Protein AF-A0A5B6VR31-F1 (afdb_monomer_lite)

InterPro domains:
  IPR016651 Leucine carboxyl methyltransferase 1 [PTHR13600] (30-139)
  IPR029063 S-adenosyl-L-methionine-dependent methyltransferase superfamily [G3DSA:3.40.50.150] (24-143)
  IPR029063 S-adenosyl-L-methionine-dependent methyltransferase superfamily [SSF53335] (29-138)

Secondary structure (DSSP, 8-state):
---TTSGGGSSHHHHHHHHHHHHHTHHHHTTTS-EEEEEES-GGGS-HHHHHHHHHHHHHH-SSEEEEEEEE--TTSHHHHHHHHHHHTTT---TTTTTS-SHHHHHHHHHHTT-S----EEHHHHHHHHS-HHHHHTTHHHHHHGGGTTTS---GGGGGSEEE----------TT--------TTS--

pLDDT: mean 73.44, std 20.5, range [31.52, 95.31]

Foldseek 3Di:
DDDPPPCLVPCQVVLVVVLVVCQVCCVVVVLADEEEAEDAAHLQQHAQVSSLCNLLSNLVRHQWYWYKYKHFAACPDPQNVLLQVLCVVVVRHRNCCVCQRDQVSVQVSNVVSPHPGWGKDFQVCVCVPPPDPVVVVVCVVCVVPCVCVVRHPPDPCVSRTMITDIDDIHHDDDPDDDDPDPPDVPPDD

Radius of gyration: 18.41 Å; chains: 1; bounding box: 45×41×46 Å

Organism: NCBI:txid47621

Structure (mmCIF, N/CA/C/O backbone):
data_AF-A0A5B6VR31-F1
#
_entry.id   AF-A0A5B6VR31-F1
#
loop_
_atom_site.group_PDB
_atom_site.id
_atom_site.type_symbol
_atom_site.label_atom_id
_atom_site.label_alt_id
_atom_site.label_comp_id
_atom_site.label_asym_id
_atom_site.label_entity_id
_atom_site.label_seq_id
_atom_site.pdbx_PDB_ins_code
_atom_site.Cartn_x
_atom_site.Cartn_y
_atom_site.Cartn_z
_atom_site.occupancy
_atom_site.B_iso_or_equiv
_atom_site.auth_seq_id
_atom_site.auth_comp_id
_atom_site.auth_asym_id
_atom_site.auth_atom_id
_atom_site.pdbx_PDB_model_num
ATOM 1 N N . MET A 1 1 ? -24.754 -9.931 18.148 1.00 38.38 1 MET A N 1
ATOM 2 C CA . MET A 1 1 ? -23.853 -10.909 17.506 1.00 38.38 1 MET A CA 1
ATOM 3 C C . MET A 1 1 ? -24.315 -11.128 16.076 1.00 38.38 1 MET A C 1
ATOM 5 O O . MET A 1 1 ? -25.517 -11.173 15.865 1.00 38.38 1 MET A O 1
ATOM 9 N N . ALA A 1 2 ? -23.343 -11.264 15.169 1.00 39.75 2 ALA A N 1
ATOM 10 C CA . ALA A 1 2 ? -23.442 -11.686 13.770 1.00 39.75 2 ALA A CA 1
ATOM 11 C C . ALA A 1 2 ? -24.184 -10.758 12.787 1.00 39.75 2 ALA A C 1
ATOM 13 O O . ALA A 1 2 ? -25.382 -10.886 12.575 1.00 39.75 2 ALA A O 1
ATOM 14 N N . ASN A 1 3 ? -23.412 -9.914 12.091 1.00 38.28 3 ASN A N 1
ATOM 15 C CA . ASN A 1 3 ? -23.571 -9.793 10.636 1.00 38.28 3 ASN A CA 1
ATOM 16 C C . ASN A 1 3 ? -22.266 -9.434 9.889 1.00 38.28 3 ASN A C 1
ATOM 18 O O . ASN A 1 3 ? -22.312 -8.858 8.812 1.00 38.28 3 ASN A O 1
ATOM 22 N N . SER A 1 4 ? -21.087 -9.799 10.415 1.00 44.94 4 SER A N 1
ATOM 23 C CA . SER A 1 4 ? -19.796 -9.474 9.770 1.00 44.94 4 SER A CA 1
ATOM 24 C C . SER A 1 4 ? -19.353 -10.469 8.686 1.00 44.94 4 SER A C 1
ATOM 26 O O . SER A 1 4 ? -18.272 -10.322 8.129 1.00 44.94 4 SER A O 1
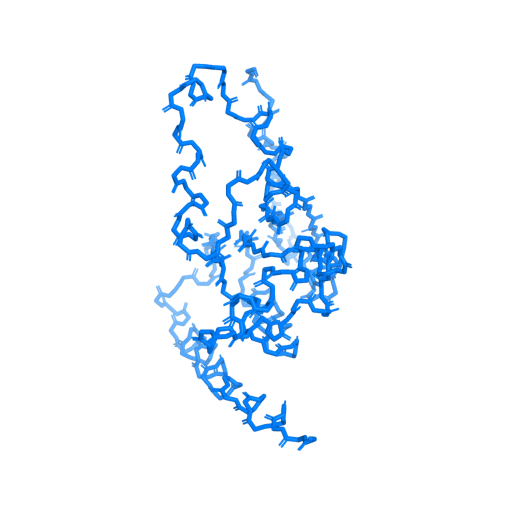ATOM 28 N N . VAL A 1 5 ? -20.155 -11.499 8.397 1.00 41.91 5 VAL A N 1
ATOM 29 C CA . VAL A 1 5 ? -19.805 -12.570 7.439 1.00 41.91 5 VAL A CA 1
ATOM 30 C C . VAL A 1 5 ? -20.542 -12.404 6.099 1.00 41.91 5 VAL A C 1
ATOM 32 O O . VAL A 1 5 ? -20.166 -13.018 5.104 1.00 41.91 5 VAL A O 1
ATOM 35 N N . ALA A 1 6 ? -21.582 -11.561 6.043 1.00 39.03 6 ALA A N 1
ATOM 36 C CA . ALA A 1 6 ? -22.397 -11.376 4.840 1.00 39.03 6 ALA A CA 1
ATOM 37 C C . ALA A 1 6 ? -21.753 -10.436 3.797 1.00 39.03 6 ALA A C 1
ATOM 39 O O . ALA A 1 6 ? -21.915 -10.681 2.604 1.00 39.03 6 ALA A O 1
ATOM 40 N N . ASP A 1 7 ? -20.953 -9.447 4.214 1.00 50.97 7 ASP A N 1
ATOM 41 C CA . ASP A 1 7 ? -20.299 -8.492 3.294 1.00 50.97 7 ASP A CA 1
ATOM 42 C C . ASP A 1 7 ? -18.980 -9.003 2.694 1.00 50.97 7 ASP A C 1
ATOM 44 O O . ASP A 1 7 ? -18.543 -8.549 1.638 1.00 50.97 7 ASP A O 1
ATOM 48 N N . SER A 1 8 ? -18.349 -10.011 3.298 1.00 46.84 8 SER A N 1
ATOM 49 C CA . SER A 1 8 ? -17.053 -10.542 2.840 1.00 46.84 8 SER A CA 1
ATOM 50 C C . SER A 1 8 ? -17.152 -11.344 1.533 1.00 46.84 8 SER A C 1
ATOM 52 O O . SER A 1 8 ? -16.139 -11.643 0.906 1.00 46.84 8 SER A O 1
ATOM 54 N N . ARG A 1 9 ? -18.370 -11.698 1.090 1.00 53.09 9 ARG A N 1
ATOM 55 C CA . ARG A 1 9 ? -18.619 -12.280 -0.243 1.00 53.09 9 ARG A CA 1
ATOM 56 C C . ARG A 1 9 ? -18.628 -11.228 -1.360 1.00 53.09 9 ARG A C 1
ATOM 58 O O . ARG A 1 9 ? -18.663 -11.603 -2.529 1.00 53.09 9 ARG A O 1
ATOM 65 N N . SER A 1 10 ? -18.622 -9.935 -1.034 1.00 60.75 10 SER A N 1
ATOM 66 C CA . SER A 1 10 ? -19.223 -8.931 -1.914 1.00 60.75 10 SER A CA 1
ATOM 67 C C . SER A 1 10 ? -18.353 -8.428 -3.073 1.00 60.75 10 SER A C 1
ATOM 69 O O . SER A 1 10 ? -18.904 -7.802 -3.975 1.00 60.75 10 SER A O 1
ATOM 71 N N . ASN A 1 11 ? -17.038 -8.682 -3.119 1.00 72.19 11 ASN A N 1
ATOM 72 C CA . ASN A 1 11 ? -16.198 -8.154 -4.211 1.00 72.19 11 ASN A CA 1
ATOM 73 C C . ASN A 1 11 ? -15.238 -9.150 -4.878 1.00 72.19 11 ASN A C 1
ATOM 75 O O . ASN A 1 11 ? -14.722 -8.817 -5.940 1.00 72.19 11 ASN A O 1
ATOM 79 N N . ARG A 1 12 ? -15.065 -10.387 -4.385 1.00 81.19 12 ARG A N 1
ATOM 80 C CA . ARG A 1 12 ? -14.187 -11.385 -5.043 1.00 81.19 12 ARG A CA 1
ATOM 81 C C . ARG A 1 12 ? -14.530 -11.639 -6.505 1.00 81.19 12 ARG A C 1
ATOM 83 O O . ARG A 1 12 ? -13.642 -11.641 -7.347 1.00 81.19 12 ARG A O 1
ATOM 90 N N . ALA A 1 13 ? -15.812 -11.835 -6.807 1.00 82.62 13 ALA A N 1
ATOM 91 C CA . ALA A 1 13 ? -16.259 -12.074 -8.177 1.00 82.62 13 ALA A CA 1
ATOM 92 C C . ALA A 1 13 ? -15.990 -10.860 -9.083 1.00 82.62 13 ALA A C 1
ATOM 94 O O . ALA A 1 13 ? -15.546 -11.026 -10.214 1.00 82.62 13 ALA A O 1
ATOM 95 N N . ALA A 1 14 ? -16.192 -9.644 -8.566 1.00 81.62 14 ALA A N 1
ATOM 96 C CA . ALA A 1 14 ? -15.914 -8.408 -9.294 1.00 81.62 14 ALA A CA 1
ATOM 97 C C . ALA A 1 14 ? -14.407 -8.193 -9.521 1.00 81.62 14 ALA A C 1
ATOM 99 O O . ALA A 1 14 ? -13.992 -7.781 -10.602 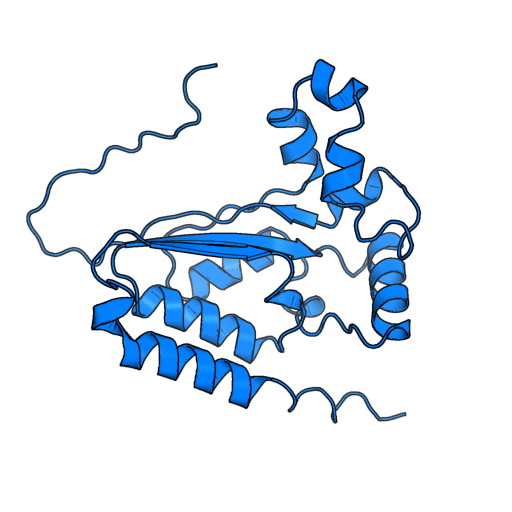1.00 81.62 14 ALA A O 1
ATOM 100 N N . VAL A 1 15 ? -13.580 -8.520 -8.524 1.00 84.94 15 VAL A N 1
ATOM 101 C CA . VAL A 1 15 ? -12.115 -8.479 -8.625 1.00 84.94 15 VAL A CA 1
ATOM 102 C C . VAL A 1 15 ? -11.620 -9.480 -9.663 1.00 84.94 15 VAL A C 1
ATOM 104 O O . VAL A 1 15 ? -10.811 -9.121 -10.516 1.00 84.94 15 VAL A O 1
ATOM 107 N N . GLN A 1 16 ? -12.133 -10.711 -9.628 1.00 83.50 16 GLN A N 1
ATOM 108 C CA . GLN A 1 16 ? -11.783 -11.731 -10.609 1.00 83.50 16 GLN A CA 1
ATOM 109 C C . GLN A 1 16 ? -12.161 -11.283 -12.026 1.00 83.50 16 GLN A C 1
ATOM 111 O O . GLN A 1 16 ? -11.297 -11.276 -12.896 1.00 83.50 16 GLN A O 1
ATOM 116 N N . ALA A 1 17 ? -13.390 -10.797 -12.226 1.00 82.19 17 ALA A N 1
ATOM 117 C CA 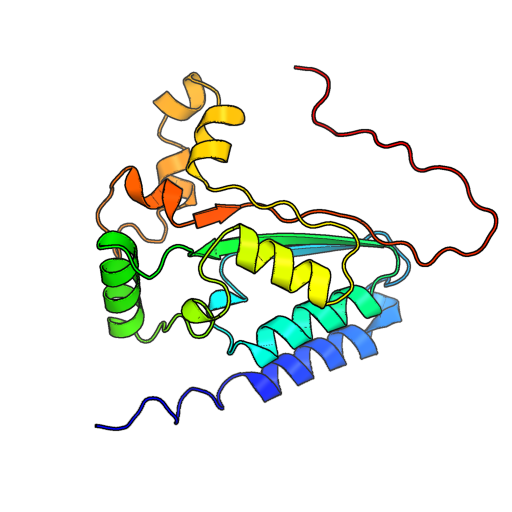. ALA A 1 17 ? -13.838 -10.279 -13.518 1.00 82.19 17 ALA A CA 1
ATOM 118 C C . ALA A 1 17 ? -12.959 -9.122 -14.025 1.00 82.19 17 ALA A C 1
ATOM 120 O O . ALA A 1 17 ? -12.595 -9.094 -15.193 1.00 82.19 17 ALA A O 1
ATOM 121 N N . THR A 1 18 ? -12.548 -8.206 -13.141 1.00 81.88 18 THR A N 1
ATOM 122 C CA . THR A 1 18 ? -11.667 -7.081 -13.512 1.00 81.88 18 THR A CA 1
ATOM 123 C C . THR A 1 18 ? -10.292 -7.566 -13.985 1.00 81.88 18 THR A C 1
ATOM 125 O O . THR A 1 18 ? -9.771 -7.075 -14.987 1.00 81.88 18 THR A O 1
ATOM 128 N N . ASN A 1 19 ? -9.701 -8.540 -13.286 1.00 81.00 19 ASN A N 1
ATOM 129 C CA . ASN A 1 19 ? -8.407 -9.116 -13.663 1.00 81.00 19 ASN A CA 1
ATOM 130 C C . ASN A 1 19 ? -8.504 -9.915 -14.972 1.00 81.00 19 ASN A C 1
ATOM 132 O O . ASN A 1 19 ? -7.594 -9.853 -15.804 1.00 81.00 19 ASN A O 1
ATOM 136 N N . ASP A 1 20 ? -9.603 -10.647 -15.164 1.00 82.62 20 ASP A N 1
ATOM 137 C CA . ASP A 1 20 ? -9.865 -11.423 -16.375 1.00 82.62 20 ASP A CA 1
ATOM 138 C C . ASP A 1 20 ? -10.050 -10.499 -17.584 1.00 82.62 20 ASP A C 1
ATOM 140 O O . ASP A 1 20 ? -9.400 -10.709 -18.607 1.00 82.62 20 ASP A O 1
ATOM 144 N N . ASP A 1 21 ? -10.831 -9.424 -17.450 1.00 79.81 21 ASP A N 1
ATOM 145 C CA . ASP A 1 21 ? -11.024 -8.413 -18.496 1.00 79.81 21 ASP A CA 1
ATOM 146 C C . ASP A 1 21 ? -9.707 -7.722 -18.870 1.00 79.81 21 ASP A C 1
ATOM 148 O O . ASP A 1 21 ? -9.386 -7.570 -20.053 1.00 79.81 21 ASP A O 1
ATOM 152 N N . ALA A 1 22 ? -8.901 -7.337 -17.876 1.00 74.44 22 ALA A N 1
ATOM 153 C CA . ALA A 1 22 ? -7.592 -6.733 -18.112 1.00 74.44 22 ALA A CA 1
ATOM 154 C C . ALA A 1 22 ? -6.624 -7.701 -18.819 1.00 74.44 22 ALA A C 1
ATOM 156 O O . ALA A 1 22 ? -5.838 -7.281 -19.671 1.00 74.44 22 ALA A O 1
ATOM 157 N N . SER A 1 23 ? -6.712 -9.000 -18.516 1.00 77.00 23 SER A N 1
ATOM 158 C CA . SER A 1 23 ? -5.911 -10.048 -19.165 1.00 77.00 23 SER A CA 1
ATOM 159 C C . SER A 1 23 ? -6.395 -10.343 -20.592 1.00 77.00 23 SER A C 1
ATOM 161 O O . SER A 1 23 ? -5.587 -10.480 -21.514 1.00 77.00 23 SER A O 1
ATOM 163 N N . ALA A 1 24 ? -7.713 -10.392 -20.804 1.00 72.12 24 ALA A N 1
ATOM 164 C CA . ALA A 1 24 ? -8.335 -10.596 -22.111 1.00 72.12 24 ALA A CA 1
ATOM 165 C C . ALA A 1 24 ? -8.019 -9.445 -23.077 1.00 72.12 24 ALA A C 1
ATOM 167 O O . ALA A 1 24 ? -7.833 -9.663 -24.272 1.00 72.12 24 ALA A O 1
ATOM 168 N N . ARG A 1 25 ? -7.873 -8.227 -22.548 1.00 72.00 25 ARG A N 1
ATOM 169 C CA . ARG A 1 25 ? -7.487 -7.025 -23.298 1.00 72.00 25 ARG A CA 1
ATOM 170 C C . ARG A 1 25 ? -5.979 -6.774 -23.293 1.00 72.00 25 ARG A C 1
ATOM 172 O O . ARG A 1 25 ? -5.537 -5.641 -23.463 1.00 72.00 25 ARG A O 1
ATOM 179 N N . SER A 1 26 ? -5.176 -7.825 -23.133 1.00 63.22 26 SER A N 1
ATOM 180 C CA . SER A 1 26 ? -3.710 -7.743 -23.070 1.00 63.22 26 SER A CA 1
ATOM 181 C C . SER A 1 26 ? -3.055 -7.017 -24.248 1.00 63.22 26 SER A C 1
ATOM 183 O O . SER A 1 26 ? -2.045 -6.333 -24.058 1.00 63.22 26 SER A O 1
ATOM 185 N N . SER A 1 27 ? -3.645 -7.115 -25.443 1.00 59.88 27 SER A N 1
ATOM 186 C CA . SER A 1 27 ? -3.228 -6.382 -26.642 1.00 59.88 27 SER A CA 1
ATOM 187 C C . SER A 1 27 ? -3.565 -4.888 -26.599 1.00 59.88 27 SER A C 1
ATOM 189 O O . SER A 1 27 ? -2.800 -4.090 -27.132 1.00 59.88 27 SER A O 1
ATOM 191 N N . ASP A 1 28 ? -4.665 -4.502 -25.943 1.00 64.12 28 ASP A N 1
ATOM 192 C CA . ASP A 1 28 ? -5.096 -3.102 -25.798 1.00 64.12 28 ASP A CA 1
ATOM 193 C C . ASP A 1 28 ? -4.359 -2.399 -24.651 1.00 64.12 28 ASP A C 1
ATOM 195 O O . ASP A 1 28 ? -4.052 -1.212 -24.730 1.00 64.12 28 ASP A O 1
ATOM 199 N N . VAL A 1 29 ? -4.085 -3.134 -23.569 1.00 63.91 29 VAL A N 1
ATOM 200 C CA . VAL A 1 29 ? -3.432 -2.625 -22.352 1.00 63.91 29 VAL A CA 1
ATOM 201 C C . VAL A 1 29 ? -1.907 -2.555 -22.518 1.00 63.91 29 VAL A C 1
ATOM 203 O O . VAL A 1 29 ? -1.224 -1.938 -21.707 1.00 63.91 29 VAL A O 1
ATOM 206 N N . GLY A 1 30 ? -1.355 -3.131 -23.594 1.00 69.19 30 GLY A N 1
ATOM 207 C CA . GLY A 1 30 ? 0.069 -3.037 -23.907 1.00 69.19 30 GLY A CA 1
ATOM 208 C C . GLY A 1 30 ? 0.938 -3.600 -22.786 1.00 69.19 30 GLY A C 1
ATOM 209 O O . GLY A 1 30 ? 1.877 -2.946 -22.353 1.00 69.19 30 GLY A O 1
ATOM 210 N N . ILE A 1 31 ? 0.629 -4.811 -22.312 1.00 75.75 31 ILE A N 1
ATOM 211 C CA . ILE A 1 31 ? 1.234 -5.434 -21.116 1.00 75.75 31 ILE A CA 1
ATOM 212 C C . ILE A 1 31 ? 2.777 -5.534 -21.175 1.00 75.75 31 ILE A C 1
ATOM 214 O O . ILE A 1 31 ? 3.450 -5.607 -20.144 1.00 75.75 31 ILE A O 1
ATOM 218 N N . SER A 1 32 ? 3.357 -5.504 -22.378 1.00 77.94 32 SER A N 1
ATOM 219 C CA . SER A 1 32 ? 4.806 -5.465 -22.607 1.00 77.94 32 SER A CA 1
ATOM 220 C C . SER A 1 32 ? 5.452 -4.088 -22.388 1.00 77.94 32 SER A C 1
ATOM 222 O O . SER A 1 32 ? 6.678 -3.983 -22.407 1.00 77.94 32 SER A O 1
ATOM 224 N N . LEU A 1 33 ? 4.662 -3.024 -22.236 1.00 83.75 33 LEU A N 1
ATOM 225 C CA . LEU A 1 33 ? 5.137 -1.662 -22.013 1.00 83.75 33 LEU A CA 1
ATOM 226 C C . LEU A 1 33 ? 5.283 -1.369 -20.511 1.00 83.75 33 LEU A C 1
ATOM 228 O O . LEU A 1 33 ? 4.532 -1.907 -19.692 1.00 83.75 33 LEU A O 1
ATOM 232 N N . PRO A 1 34 ? 6.216 -0.476 -20.128 1.00 87.38 34 PRO A N 1
ATOM 233 C CA . PRO A 1 34 ? 6.282 0.040 -18.768 1.00 87.38 34 PRO A CA 1
ATOM 234 C C . PRO A 1 34 ? 4.930 0.609 -18.321 1.00 87.38 34 PRO A C 1
ATOM 236 O O . PRO A 1 34 ? 4.425 1.555 -18.920 1.00 87.38 34 PRO A O 1
ATOM 239 N N . THR A 1 35 ? 4.356 0.035 -17.264 1.00 86.62 35 THR A N 1
ATOM 240 C CA . THR A 1 35 ? 3.001 0.364 -16.798 1.00 86.62 35 THR A CA 1
ATOM 241 C C . THR A 1 35 ? 3.029 1.026 -15.419 1.00 86.62 35 THR A C 1
ATOM 243 O O . THR A 1 35 ? 3.712 0.563 -14.506 1.00 86.62 35 THR A O 1
ATOM 246 N N . PHE A 1 36 ? 2.272 2.110 -15.246 1.00 88.06 36 PHE A N 1
ATOM 247 C CA . PHE A 1 36 ? 2.083 2.781 -13.958 1.00 88.06 36 PHE A CA 1
ATOM 248 C C . PHE A 1 36 ? 0.664 2.511 -13.447 1.00 88.06 36 PHE A C 1
ATOM 250 O O . PHE A 1 36 ? -0.309 2.983 -14.028 1.00 88.06 36 PHE A O 1
ATOM 257 N N . ILE A 1 37 ? 0.554 1.719 -12.383 1.00 89.44 37 ILE A N 1
ATOM 258 C CA . ILE A 1 37 ? -0.708 1.323 -11.751 1.00 89.44 37 ILE A CA 1
ATOM 259 C C . ILE A 1 37 ? -0.928 2.223 -10.539 1.00 89.44 37 ILE A C 1
ATOM 261 O O . ILE A 1 37 ? -0.012 2.398 -9.742 1.00 89.44 37 ILE A O 1
ATOM 265 N N . ILE A 1 38 ? -2.132 2.770 -10.383 1.00 88.75 38 ILE A N 1
ATOM 266 C CA . ILE A 1 38 ? -2.500 3.626 -9.250 1.00 88.75 38 ILE A CA 1
ATOM 267 C C . ILE A 1 38 ? -3.701 3.006 -8.542 1.00 88.75 38 ILE A C 1
ATOM 269 O O . ILE A 1 38 ? -4.718 2.731 -9.176 1.00 88.75 38 ILE A O 1
ATOM 273 N N . ALA A 1 39 ? -3.600 2.834 -7.228 1.00 89.00 39 ALA A N 1
ATOM 274 C CA . ALA A 1 39 ? -4.725 2.517 -6.361 1.00 89.00 39 ALA A CA 1
ATOM 275 C C . ALA A 1 39 ? -4.808 3.564 -5.243 1.00 89.00 39 ALA A C 1
ATOM 277 O O . ALA A 1 39 ? -4.054 3.527 -4.272 1.00 89.00 39 ALA A O 1
ATOM 278 N N . GLU A 1 40 ? -5.731 4.510 -5.393 1.00 88.19 40 GLU A N 1
ATOM 279 C CA . GLU A 1 40 ? -5.984 5.573 -4.420 1.00 88.19 40 GLU A CA 1
ATOM 280 C C . GLU A 1 40 ? -7.227 5.229 -3.596 1.00 88.19 40 GLU A C 1
ATOM 282 O O . GLU A 1 40 ? -8.345 5.266 -4.105 1.00 88.19 40 GLU A O 1
ATOM 287 N N . CYS A 1 41 ? -7.031 4.861 -2.329 1.00 87.00 41 CYS A N 1
ATOM 288 C CA . CYS A 1 41 ? -8.075 4.408 -1.412 1.00 87.00 41 CYS A CA 1
ATOM 289 C C . CYS A 1 41 ? -8.949 3.302 -2.028 1.00 87.00 41 CYS A C 1
ATOM 291 O O . CYS A 1 41 ? -10.169 3.373 -1.972 1.00 87.00 41 CYS A O 1
ATOM 293 N N . VAL A 1 42 ? -8.339 2.285 -2.650 1.00 89.25 42 VAL A N 1
ATOM 294 C CA . VAL A 1 42 ? -9.086 1.186 -3.296 1.00 89.25 42 VAL A CA 1
ATOM 295 C C . VAL A 1 42 ? -8.911 -0.134 -2.554 1.00 89.25 42 VAL A C 1
ATOM 297 O O . VAL A 1 42 ? -9.892 -0.726 -2.111 1.00 89.25 42 VAL A O 1
ATOM 300 N N . LEU A 1 43 ? -7.668 -0.607 -2.401 1.00 91.00 43 LEU A N 1
ATOM 301 C CA . LEU A 1 43 ? -7.403 -1.967 -1.911 1.00 91.00 43 LEU A CA 1
ATOM 302 C C . LEU A 1 43 ? -7.883 -2.198 -0.474 1.00 91.00 43 LEU A C 1
ATOM 304 O O . LEU A 1 43 ? -8.273 -3.312 -0.137 1.00 91.00 43 LEU A O 1
ATOM 308 N N . ILE A 1 44 ? -7.912 -1.146 0.343 1.00 91.44 44 ILE A N 1
ATOM 309 C CA . ILE A 1 44 ? -8.353 -1.183 1.739 1.00 91.44 44 ILE A CA 1
ATOM 310 C C . ILE A 1 44 ? -9.817 -1.611 1.929 1.00 91.44 44 ILE A C 1
ATOM 312 O O . ILE A 1 44 ? -10.178 -2.104 2.995 1.00 91.44 44 ILE A O 1
ATOM 316 N N . TYR A 1 45 ? -10.657 -1.444 0.903 1.00 91.75 45 TYR A N 1
ATOM 317 C CA . TYR A 1 45 ? -12.067 -1.848 0.914 1.00 91.75 45 TYR A CA 1
ATOM 318 C C . TYR A 1 45 ? -12.272 -3.310 0.501 1.00 91.75 45 TYR A C 1
ATOM 320 O O . TYR A 1 45 ? -13.395 -3.812 0.523 1.00 91.75 45 TYR A O 1
ATOM 328 N N . LEU A 1 46 ? -11.208 -3.996 0.085 1.00 92.56 46 LEU A N 1
ATOM 329 C CA . LEU A 1 46 ? -11.257 -5.390 -0.330 1.00 92.56 46 LEU A CA 1
ATOM 330 C C . LEU A 1 46 ? -10.912 -6.307 0.837 1.00 92.56 46 LEU A C 1
ATOM 332 O O . LEU A 1 46 ? -10.134 -5.942 1.719 1.00 92.56 46 LEU A O 1
ATOM 336 N N . ASP A 1 47 ? -11.443 -7.530 0.815 1.00 92.19 47 ASP A N 1
ATOM 337 C CA . ASP A 1 47 ? -10.942 -8.546 1.730 1.00 92.19 47 ASP A CA 1
ATOM 338 C C . ASP A 1 47 ? -9.444 -8.825 1.454 1.00 92.19 47 ASP A C 1
ATOM 340 O O . ASP A 1 47 ? -8.958 -8.630 0.328 1.00 92.19 47 ASP A O 1
ATOM 344 N N . PRO A 1 48 ? -8.680 -9.290 2.457 1.00 92.75 48 PRO A N 1
ATOM 345 C CA . PRO A 1 48 ? -7.238 -9.474 2.312 1.00 92.75 48 PRO A CA 1
ATOM 346 C C . PRO A 1 48 ? -6.815 -10.430 1.186 1.00 92.75 48 PRO A C 1
ATOM 348 O O . PRO A 1 48 ? -5.732 -10.260 0.629 1.00 92.75 48 PRO A O 1
ATOM 351 N N . ASP A 1 49 ? -7.630 -11.431 0.830 1.00 93.31 49 ASP A N 1
ATOM 352 C CA . ASP A 1 49 ? -7.296 -12.329 -0.285 1.00 93.31 49 ASP A CA 1
ATOM 353 C C . ASP A 1 49 ? -7.478 -11.630 -1.632 1.00 93.31 49 ASP A C 1
ATOM 355 O O . ASP A 1 49 ? -6.632 -11.769 -2.513 1.00 93.31 49 ASP A O 1
ATOM 359 N N . SER A 1 50 ? -8.545 -10.842 -1.784 1.00 93.31 50 SER A N 1
ATOM 360 C CA . SER A 1 50 ? -8.806 -10.074 -3.006 1.00 93.31 50 SER A CA 1
ATOM 361 C C . SER A 1 50 ? -7.707 -9.048 -3.285 1.00 93.31 50 SER A C 1
ATOM 363 O O . SER A 1 50 ? -7.195 -8.978 -4.402 1.00 93.31 50 SER A O 1
ATOM 365 N N . SER A 1 51 ? -7.286 -8.289 -2.268 1.00 92.88 51 SER A N 1
ATOM 366 C CA . SER A 1 51 ? -6.178 -7.330 -2.408 1.00 92.88 51 SER A CA 1
ATOM 367 C C . SER A 1 51 ? -4.855 -8.025 -2.751 1.00 92.88 51 SER A C 1
ATOM 369 O O . SER A 1 51 ? -4.178 -7.606 -3.692 1.00 92.88 51 SER A O 1
ATOM 371 N N . ARG A 1 52 ? -4.518 -9.139 -2.079 1.00 94.25 52 ARG A N 1
ATOM 372 C CA . ARG A 1 52 ? -3.370 -9.991 -2.451 1.00 94.25 52 ARG A CA 1
ATOM 373 C C . ARG A 1 52 ? -3.454 -10.458 -3.899 1.00 94.25 52 ARG A C 1
ATOM 375 O O . ARG A 1 52 ? -2.464 -10.367 -4.619 1.00 94.25 52 ARG A O 1
ATOM 382 N N . SER A 1 53 ? -4.628 -10.915 -4.331 1.00 93.50 53 SER A N 1
ATOM 383 C CA . SER A 1 53 ? -4.846 -11.404 -5.690 1.00 93.50 53 SER A CA 1
ATOM 384 C C . SER A 1 53 ? -4.587 -10.323 -6.736 1.00 93.50 53 SER A C 1
ATOM 386 O O . SER A 1 53 ? -3.930 -10.612 -7.728 1.00 93.50 53 SER A O 1
ATOM 388 N N . ILE A 1 54 ? -5.043 -9.084 -6.521 1.00 93.19 54 ILE A N 1
ATOM 389 C CA . ILE A 1 54 ? -4.781 -7.964 -7.445 1.00 93.19 54 ILE A CA 1
ATOM 390 C C . ILE A 1 54 ? -3.285 -7.655 -7.511 1.00 93.19 54 ILE A C 1
ATOM 392 O O . ILE A 1 54 ? -2.718 -7.550 -8.598 1.00 93.19 54 ILE A O 1
ATOM 396 N N . VAL A 1 55 ? -2.628 -7.538 -6.354 1.00 93.00 55 VAL A N 1
ATOM 397 C CA . VAL A 1 55 ? -1.196 -7.208 -6.284 1.00 93.00 55 VAL A CA 1
ATOM 398 C C . VAL A 1 55 ? -0.344 -8.307 -6.933 1.00 93.00 55 VAL A C 1
ATOM 400 O O . VAL A 1 55 ? 0.603 -7.999 -7.661 1.00 93.00 55 VAL A O 1
ATOM 403 N N . GLY A 1 56 ? -0.693 -9.577 -6.711 1.00 92.88 56 GLY A N 1
ATOM 404 C CA . GLY A 1 56 ? -0.018 -10.732 -7.307 1.00 92.88 56 GLY A CA 1
ATOM 405 C C . GLY A 1 56 ? -0.365 -10.968 -8.778 1.00 92.88 56 GLY A C 1
ATOM 406 O O . GLY A 1 56 ? 0.462 -11.478 -9.529 1.00 92.88 56 GLY A O 1
ATOM 407 N N . TRP A 1 57 ? -1.563 -10.595 -9.224 1.00 92.25 57 TRP A N 1
ATOM 408 C CA . TRP A 1 57 ? -1.911 -10.581 -10.644 1.00 92.25 57 TRP A CA 1
ATOM 409 C C . TRP A 1 57 ? -1.090 -9.521 -11.379 1.00 92.25 57 TRP A C 1
ATOM 411 O O . TRP A 1 57 ? -0.460 -9.835 -12.387 1.00 92.25 57 TRP A O 1
ATOM 421 N N . ALA A 1 58 ? -1.016 -8.300 -10.847 1.00 90.75 58 ALA A N 1
ATOM 422 C CA . ALA A 1 58 ? -0.277 -7.205 -11.466 1.00 90.75 58 ALA A CA 1
ATOM 423 C C . ALA A 1 58 ? 1.220 -7.532 -11.623 1.00 90.75 58 ALA A C 1
ATOM 425 O O . ALA A 1 58 ? 1.787 -7.275 -12.685 1.00 90.75 58 ALA A O 1
ATOM 426 N N . SER A 1 59 ? 1.846 -8.157 -10.617 1.00 89.94 59 SER A N 1
ATOM 427 C CA . SER A 1 59 ? 3.264 -8.550 -10.686 1.00 89.94 59 SER A CA 1
ATOM 428 C C . SER A 1 59 ? 3.553 -9.607 -11.757 1.00 89.94 59 SER A C 1
ATOM 430 O O . SER A 1 59 ? 4.621 -9.592 -12.364 1.00 89.94 59 SER A O 1
ATOM 432 N N . LYS A 1 60 ? 2.609 -10.524 -11.997 1.00 89.31 60 LYS A N 1
ATOM 433 C CA . LYS A 1 60 ? 2.726 -11.583 -13.013 1.00 89.31 60 LYS A CA 1
ATOM 434 C C . LYS A 1 60 ? 2.386 -11.092 -14.413 1.00 89.31 60 LYS A C 1
ATOM 436 O O . LYS A 1 60 ? 2.909 -11.624 -15.387 1.00 89.31 60 LYS A O 1
ATOM 441 N N . THR A 1 61 ? 1.482 -10.124 -14.495 1.00 87.50 61 THR A N 1
ATOM 442 C CA . THR A 1 61 ? 0.935 -9.623 -15.752 1.00 87.50 61 THR A CA 1
ATOM 443 C C . THR A 1 61 ? 1.944 -8.717 -16.436 1.00 87.50 61 THR A C 1
ATOM 445 O O . THR A 1 61 ? 2.353 -8.994 -17.559 1.00 87.50 61 THR A O 1
ATOM 448 N N . PHE A 1 62 ? 2.403 -7.670 -15.753 1.00 85.88 62 PHE A N 1
ATOM 449 C CA . PHE A 1 62 ? 3.256 -6.656 -16.364 1.00 85.88 62 PHE A CA 1
ATOM 450 C C . PHE A 1 62 ? 4.734 -6.995 -16.208 1.00 85.88 62 PHE A C 1
ATOM 452 O O . PHE A 1 62 ? 5.244 -7.120 -15.095 1.00 85.88 62 PHE A O 1
ATOM 459 N N . SER A 1 63 ? 5.460 -7.061 -17.327 1.00 83.44 63 SER A N 1
ATOM 460 C CA . SER A 1 63 ? 6.904 -7.321 -17.295 1.00 83.44 63 SER A CA 1
ATOM 461 C C . SER A 1 63 ? 7.683 -6.196 -16.617 1.00 83.44 63 SER A C 1
ATOM 463 O O . SER A 1 63 ? 8.688 -6.467 -15.966 1.00 83.44 63 SER A O 1
ATOM 465 N N . THR A 1 64 ? 7.209 -4.955 -16.757 1.00 85.56 64 THR A N 1
ATOM 466 C CA . THR A 1 64 ? 7.783 -3.754 -16.146 1.00 85.56 64 THR A CA 1
ATOM 467 C C . THR A 1 64 ? 6.645 -2.888 -15.623 1.00 85.56 64 THR A C 1
ATOM 469 O O . THR A 1 64 ? 5.925 -2.278 -16.410 1.00 85.56 64 THR A O 1
ATOM 472 N N . ALA A 1 65 ? 6.474 -2.804 -14.304 1.00 88.44 65 ALA A N 1
ATOM 473 C CA . ALA A 1 65 ? 5.432 -1.968 -13.716 1.00 88.44 65 ALA A CA 1
ATOM 474 C C . ALA A 1 65 ? 5.845 -1.286 -12.415 1.00 88.44 65 ALA A C 1
ATOM 476 O O . ALA A 1 65 ? 6.700 -1.768 -11.677 1.00 88.44 65 ALA A O 1
ATOM 477 N N . ILE A 1 66 ? 5.188 -0.170 -12.127 1.00 88.88 66 ILE A N 1
ATOM 478 C CA . ILE A 1 66 ? 5.207 0.514 -10.836 1.00 88.88 66 ILE A CA 1
ATOM 479 C C . ILE A 1 66 ? 3.781 0.498 -10.305 1.00 88.88 66 ILE A C 1
ATOM 481 O O . ILE A 1 66 ? 2.850 0.784 -11.053 1.00 88.88 66 ILE A O 1
ATOM 485 N N . PHE A 1 67 ? 3.621 0.196 -9.020 1.00 91.38 67 PHE A N 1
ATOM 486 C CA . PHE A 1 67 ? 2.325 0.206 -8.359 1.00 91.38 67 PHE A CA 1
ATOM 487 C C . PHE A 1 67 ? 2.316 1.255 -7.259 1.00 91.38 67 PHE A C 1
ATOM 489 O O . PHE A 1 67 ? 2.901 1.071 -6.197 1.00 91.38 67 PHE A O 1
ATOM 496 N N . PHE A 1 68 ? 1.623 2.346 -7.531 1.00 89.06 68 PHE A N 1
ATOM 497 C CA . PHE A 1 68 ? 1.426 3.450 -6.625 1.00 89.06 68 PHE A CA 1
ATOM 498 C C . PHE A 1 68 ? 0.184 3.213 -5.754 1.00 89.06 68 PHE A C 1
ATOM 500 O O . PHE A 1 68 ? -0.921 3.052 -6.272 1.00 89.06 68 PHE A O 1
ATOM 507 N N . LEU A 1 69 ? 0.360 3.196 -4.432 1.00 88.88 69 LEU A N 1
ATOM 508 C CA . LEU A 1 69 ? -0.698 2.895 -3.468 1.00 88.88 69 LEU A CA 1
ATOM 509 C C . LEU A 1 69 ? -0.818 4.006 -2.425 1.00 88.88 69 LEU A C 1
ATOM 511 O O . LEU A 1 69 ? 0.180 4.421 -1.830 1.00 88.88 69 LEU A O 1
ATOM 515 N N . TYR A 1 70 ? -2.050 4.458 -2.210 1.00 86.75 70 TYR A N 1
ATOM 516 C CA . TYR A 1 70 ? -2.417 5.419 -1.175 1.00 86.75 70 TYR A CA 1
ATOM 517 C C . TYR A 1 70 ? -3.619 4.888 -0.396 1.00 86.75 70 TYR A C 1
ATOM 519 O O . TYR A 1 70 ? -4.651 4.621 -1.002 1.00 86.75 70 TYR A O 1
ATOM 527 N N . GLU A 1 71 ? -3.498 4.692 0.918 1.00 88.12 71 GLU A N 1
ATOM 528 C CA . GLU A 1 71 ? -4.579 4.144 1.756 1.00 88.12 71 GLU A CA 1
ATOM 529 C C . GLU A 1 71 ? -4.304 4.301 3.261 1.00 88.12 71 GLU A C 1
ATOM 531 O O . GLU A 1 71 ? -3.231 4.737 3.676 1.00 88.12 71 GLU A O 1
ATOM 536 N N . GLN A 1 72 ? -5.289 3.952 4.086 1.00 90.00 72 GLN A N 1
ATOM 537 C CA . GLN A 1 72 ? -5.254 4.094 5.538 1.00 90.00 72 GLN A CA 1
ATOM 538 C C . GLN A 1 72 ? -4.337 3.064 6.229 1.00 90.00 72 GLN A C 1
ATOM 540 O O . GLN A 1 72 ? -4.219 1.922 5.783 1.00 90.00 72 GLN A O 1
ATOM 545 N N . ILE A 1 73 ? -3.739 3.464 7.359 1.00 90.94 73 ILE A N 1
ATOM 546 C CA . ILE A 1 73 ? -2.917 2.644 8.269 1.00 90.94 73 ILE A CA 1
ATOM 547 C C . ILE A 1 73 ? -3.187 3.008 9.744 1.00 90.94 73 ILE A C 1
ATOM 549 O O . ILE A 1 73 ? -3.895 3.971 10.046 1.00 90.94 73 ILE A O 1
ATOM 553 N N . HIS A 1 74 ? -2.579 2.250 10.661 1.00 92.88 74 HIS A N 1
ATOM 554 C CA . HIS A 1 74 ? -2.661 2.408 12.116 1.00 92.88 74 HIS A CA 1
ATOM 555 C C . HIS A 1 74 ? -4.099 2.309 12.655 1.00 92.88 74 HIS A C 1
ATOM 557 O O . HIS A 1 74 ? -4.626 3.291 13.174 1.00 92.88 74 HIS A O 1
ATOM 563 N N . PRO A 1 75 ? -4.751 1.134 12.543 1.00 94.00 75 PRO A N 1
ATOM 564 C CA . PRO A 1 75 ? -6.114 0.939 13.043 1.00 94.00 75 PRO A CA 1
ATOM 565 C C . PRO A 1 75 ? -6.218 1.005 14.571 1.00 94.00 75 PRO A C 1
ATOM 567 O O . PRO A 1 75 ? -7.283 1.314 15.092 1.00 94.00 75 PRO A O 1
ATOM 570 N N . ASP A 1 76 ? -5.136 0.717 15.295 1.00 93.38 76 ASP A N 1
ATOM 571 C CA . ASP A 1 76 ? -5.196 0.396 16.726 1.00 93.38 76 ASP A CA 1
ATOM 572 C C . ASP A 1 76 ? -5.131 1.602 17.668 1.00 93.38 76 ASP A C 1
ATOM 574 O O . ASP A 1 76 ? -5.464 1.476 18.848 1.00 93.38 76 ASP A O 1
ATOM 578 N N . ASP A 1 77 ? -4.714 2.775 17.189 1.00 90.44 77 ASP A N 1
ATOM 579 C CA . ASP A 1 77 ? -4.706 3.966 18.035 1.00 90.44 77 ASP A CA 1
ATOM 580 C C . ASP A 1 77 ? -6.079 4.656 18.091 1.00 90.44 77 ASP A C 1
ATOM 582 O O . ASP A 1 77 ? -7.016 4.333 17.359 1.00 90.44 77 ASP A O 1
ATOM 586 N N . ALA A 1 78 ? -6.216 5.635 18.988 1.00 88.56 78 ALA A N 1
ATOM 587 C CA . ALA A 1 78 ? -7.486 6.320 19.209 1.00 88.56 78 ALA A CA 1
ATOM 588 C C . ALA A 1 78 ? -8.047 6.994 17.942 1.00 88.56 78 ALA A C 1
ATOM 590 O O . ALA A 1 78 ? -9.269 7.059 17.777 1.00 88.56 78 ALA A O 1
ATOM 591 N N . PHE A 1 79 ? -7.180 7.487 17.051 1.00 87.00 79 PHE A N 1
ATOM 592 C CA . PHE A 1 79 ? -7.598 8.112 15.802 1.00 87.00 79 PHE A CA 1
ATOM 593 C C . PHE A 1 79 ? -8.020 7.058 14.781 1.00 87.00 79 PHE A C 1
ATOM 595 O O . PHE A 1 79 ? -9.108 7.179 14.218 1.00 87.00 79 PHE A O 1
ATOM 602 N N . GLY A 1 80 ? -7.218 6.007 14.593 1.00 88.94 80 GLY A N 1
ATOM 603 C CA . GLY A 1 80 ? -7.532 4.881 13.712 1.00 88.94 80 GLY A CA 1
ATOM 604 C C . GLY A 1 80 ? -8.865 4.229 14.067 1.00 88.94 80 GLY A C 1
ATOM 605 O O . GLY A 1 80 ? -9.740 4.072 13.214 1.00 88.94 80 GLY A O 1
ATOM 606 N N . GLN A 1 81 ? -9.085 3.980 15.356 1.00 91.81 81 GLN A N 1
ATOM 607 C CA . GLN A 1 81 ? -10.335 3.434 15.876 1.00 91.81 81 GLN A CA 1
ATOM 608 C C . GLN A 1 81 ? -11.536 4.355 15.616 1.00 91.81 81 GLN A C 1
ATOM 610 O O . GLN A 1 81 ? -12.629 3.892 15.283 1.00 91.81 81 GLN A O 1
ATOM 615 N N . GLN A 1 82 ? -11.361 5.674 15.752 1.00 89.25 82 GLN A N 1
ATOM 616 C CA . GLN A 1 82 ? -12.429 6.626 15.446 1.00 89.25 82 GLN A CA 1
ATOM 617 C C . GLN A 1 82 ? -12.716 6.707 13.941 1.00 89.25 82 GLN A C 1
ATOM 619 O O . GLN A 1 82 ? -13.881 6.775 13.547 1.00 89.25 82 GLN A O 1
ATOM 624 N N . MET A 1 83 ? -11.676 6.680 13.107 1.00 88.44 83 MET A N 1
ATOM 625 C CA . MET A 1 83 ? -11.777 6.657 11.648 1.00 88.44 83 MET A CA 1
ATOM 626 C C . MET A 1 83 ? -12.569 5.439 11.164 1.00 88.44 83 MET A C 1
ATOM 628 O O . MET A 1 83 ? -13.502 5.605 10.378 1.00 88.44 83 MET A O 1
ATOM 632 N N . ILE A 1 84 ? -12.241 4.245 11.671 1.00 90.31 84 ILE A N 1
ATOM 633 C CA . ILE A 1 84 ? -12.931 2.992 11.334 1.00 90.31 84 ILE A CA 1
ATOM 634 C C . ILE A 1 84 ? -14.412 3.094 11.696 1.00 90.31 84 ILE A C 1
ATOM 636 O O . ILE A 1 84 ? -15.256 2.968 10.811 1.00 90.31 84 ILE A O 1
ATOM 640 N N . ARG A 1 85 ? -14.743 3.452 12.947 1.00 89.88 85 ARG A N 1
ATOM 641 C CA . ARG A 1 85 ? -16.144 3.620 13.379 1.00 89.88 85 ARG A CA 1
ATOM 642 C C . ARG A 1 85 ? -16.916 4.604 12.498 1.00 89.88 85 ARG A C 1
ATOM 644 O O . ARG A 1 85 ? -18.065 4.349 12.139 1.00 89.88 85 ARG A O 1
ATOM 651 N N . ASN A 1 86 ? -16.298 5.729 12.139 1.00 86.81 86 ASN A N 1
ATOM 652 C CA . ASN A 1 86 ? -16.940 6.750 11.312 1.00 86.81 86 ASN A CA 1
ATOM 653 C C . ASN A 1 86 ? -17.230 6.248 9.893 1.00 86.81 86 ASN A C 1
ATOM 655 O O . ASN A 1 86 ? -18.295 6.548 9.352 1.00 86.81 86 ASN A O 1
ATOM 659 N N . LEU A 1 87 ? -16.312 5.492 9.294 1.00 87.06 87 LEU A N 1
ATOM 660 C CA . LEU A 1 87 ? -16.486 4.922 7.959 1.00 87.06 87 LEU A CA 1
ATOM 661 C C . LEU A 1 87 ? -17.479 3.759 7.945 1.00 87.06 87 LEU A C 1
ATOM 663 O O . LEU A 1 87 ? -18.366 3.719 7.092 1.00 87.06 87 LEU A O 1
ATOM 667 N N . GLU A 1 88 ? -17.400 2.870 8.930 1.00 88.81 88 GLU A N 1
ATOM 668 C CA . GLU A 1 88 ? -18.340 1.760 9.094 1.00 88.81 88 GLU A CA 1
ATOM 669 C C . GLU A 1 88 ? -19.771 2.254 9.308 1.00 88.81 88 GLU A C 1
ATOM 671 O O . GLU A 1 88 ? -20.694 1.740 8.679 1.00 88.81 88 GLU A O 1
ATOM 676 N N . SER A 1 89 ? -19.967 3.317 10.099 1.00 89.75 89 SER A N 1
ATOM 677 C CA . SER A 1 89 ? -21.293 3.927 10.306 1.00 89.75 89 SER A CA 1
ATOM 678 C C . SER A 1 89 ? -21.957 4.435 9.018 1.00 89.75 89 SER A C 1
ATOM 680 O O . SER A 1 89 ? -23.163 4.673 8.994 1.00 89.75 89 SER A O 1
ATOM 682 N N . ARG A 1 90 ? -21.178 4.596 7.940 1.00 86.50 90 ARG A N 1
ATOM 683 C CA . ARG A 1 90 ? -21.627 5.037 6.612 1.00 86.50 90 ARG A CA 1
ATOM 684 C C . ARG A 1 90 ? -21.687 3.894 5.595 1.00 86.50 90 ARG A C 1
ATOM 686 O O . ARG A 1 90 ? -21.906 4.157 4.418 1.00 86.50 90 ARG A O 1
ATOM 693 N N . GLY A 1 91 ? -21.479 2.650 6.029 1.00 87.19 91 GLY A N 1
ATOM 694 C CA . GLY A 1 91 ? -21.430 1.478 5.153 1.00 87.19 91 GLY A CA 1
ATOM 695 C C . GLY A 1 91 ? -20.134 1.357 4.344 1.00 87.19 91 GLY A C 1
ATOM 696 O O . GLY A 1 91 ? -20.118 0.681 3.322 1.00 87.19 91 GLY A O 1
ATOM 697 N N . CYS A 1 92 ? -19.048 2.012 4.768 1.00 87.69 92 CYS A N 1
ATOM 698 C CA . CYS A 1 92 ? -17.757 2.001 4.073 1.00 87.69 92 CYS A CA 1
ATOM 699 C C . CYS A 1 92 ? -16.684 1.267 4.893 1.00 87.69 92 CYS A C 1
ATOM 701 O O . CYS A 1 92 ? -15.658 1.851 5.238 1.00 87.69 92 CYS A O 1
ATOM 703 N N . ALA A 1 93 ? -16.929 0.004 5.241 1.00 89.44 93 ALA A N 1
ATOM 704 C CA . ALA A 1 93 ? -16.002 -0.781 6.056 1.00 89.44 93 ALA A CA 1
ATOM 705 C C . ALA A 1 93 ? -14.632 -0.970 5.373 1.00 89.44 93 ALA A C 1
ATOM 707 O O . ALA A 1 93 ? -14.546 -1.280 4.184 1.00 89.44 93 ALA A O 1
ATOM 708 N N . LEU A 1 94 ? -13.553 -0.816 6.145 1.00 91.56 94 LEU A N 1
ATOM 709 C CA . LEU A 1 94 ? -12.173 -0.987 5.684 1.00 91.56 94 LEU A CA 1
ATOM 710 C C . LEU A 1 94 ? -11.735 -2.454 5.825 1.00 91.56 94 LEU A C 1
ATOM 712 O O . LEU A 1 94 ? -10.955 -2.794 6.708 1.00 91.56 94 LEU A O 1
ATOM 716 N N . LEU A 1 95 ? -12.251 -3.333 4.964 1.00 93.56 95 LEU A N 1
ATOM 717 C CA . LEU A 1 95 ? -12.077 -4.793 5.070 1.00 93.56 95 LEU A CA 1
ATOM 718 C C . LEU A 1 95 ? -10.610 -5.275 5.117 1.00 93.56 95 LEU A C 1
ATOM 720 O O . LEU A 1 95 ? -10.336 -6.357 5.636 1.00 93.56 95 LEU A O 1
ATOM 724 N N . GLY A 1 96 ? -9.671 -4.498 4.572 1.00 91.75 96 GLY A N 1
ATOM 725 C CA . GLY A 1 96 ? -8.249 -4.839 4.501 1.00 91.75 96 GLY A CA 1
ATOM 726 C C . GLY A 1 96 ? -7.365 -4.222 5.592 1.00 91.75 96 GLY A C 1
ATOM 727 O O . GLY A 1 96 ? -6.159 -4.498 5.602 1.00 91.75 96 GLY A O 1
ATOM 728 N N . ILE A 1 97 ? -7.912 -3.381 6.482 1.00 93.25 97 ILE A N 1
ATOM 729 C CA . ILE A 1 97 ? -7.106 -2.551 7.400 1.00 93.25 97 ILE A CA 1
ATOM 730 C C . ILE A 1 97 ? -6.286 -3.381 8.391 1.00 93.25 97 ILE A C 1
ATOM 732 O O . ILE A 1 97 ? -5.092 -3.133 8.553 1.00 93.25 97 ILE A O 1
ATOM 736 N N . ASP A 1 98 ? -6.874 -4.432 8.962 1.00 94.69 98 ASP A N 1
ATOM 737 C CA . ASP A 1 98 ? -6.215 -5.255 9.983 1.00 94.69 98 ASP A CA 1
ATOM 738 C C . ASP A 1 98 ? -5.155 -6.196 9.396 1.00 94.69 98 ASP A C 1
ATOM 740 O O . ASP A 1 98 ? -4.208 -6.591 10.073 1.00 94.69 98 ASP A O 1
ATOM 744 N N . ALA A 1 99 ? -5.277 -6.552 8.113 1.00 94.50 99 ALA A N 1
ATOM 745 C CA . ALA A 1 99 ? -4.318 -7.431 7.446 1.00 94.50 99 ALA A CA 1
ATOM 746 C C . ALA A 1 99 ? -3.016 -6.712 7.070 1.00 94.50 99 ALA A C 1
ATOM 748 O O . ALA A 1 99 ? -1.979 -7.354 6.899 1.00 94.50 99 ALA A O 1
ATOM 749 N N . THR A 1 100 ? -3.066 -5.388 6.912 1.00 93.06 100 THR A N 1
ATOM 750 C CA . THR A 1 100 ? -1.907 -4.570 6.532 1.00 93.06 100 THR A CA 1
ATOM 751 C C . THR A 1 100 ? -1.869 -3.251 7.317 1.00 93.06 100 THR A C 1
ATOM 753 O O . THR A 1 100 ? -1.950 -2.174 6.729 1.00 93.06 100 THR A O 1
ATOM 756 N N . PRO A 1 101 ? -1.722 -3.315 8.654 1.00 94.50 101 PRO A N 1
ATOM 757 C CA . PRO A 1 101 ? -1.987 -2.180 9.542 1.00 94.50 101 PRO A CA 1
ATOM 758 C C . PRO A 1 101 ? -0.873 -1.124 9.567 1.00 94.50 101 PRO A C 1
ATOM 760 O O . PRO A 1 101 ? -1.054 -0.050 10.135 1.00 94.50 101 PRO A O 1
ATOM 763 N N . THR A 1 102 ? 0.298 -1.410 8.995 1.00 93.69 102 THR A N 1
ATOM 764 C CA . THR A 1 102 ? 1.484 -0.544 9.058 1.00 93.69 102 THR A CA 1
ATOM 765 C C . THR A 1 102 ? 2.138 -0.378 7.693 1.00 93.69 102 THR A C 1
ATOM 767 O O . THR A 1 102 ? 1.939 -1.193 6.790 1.00 93.69 102 THR A O 1
ATOM 770 N N . LEU A 1 103 ? 2.997 0.641 7.568 1.00 91.31 103 LEU A N 1
ATOM 771 C CA . LEU A 1 103 ? 3.863 0.846 6.400 1.00 91.31 103 LEU A CA 1
ATOM 772 C C . LEU A 1 103 ? 4.623 -0.443 6.035 1.00 91.31 103 LEU A C 1
ATOM 774 O O . LEU A 1 103 ? 4.613 -0.874 4.887 1.00 91.31 103 LEU A O 1
ATOM 778 N N . GLN A 1 104 ? 5.214 -1.107 7.031 1.00 93.44 104 GLN A N 1
ATOM 779 C CA . GLN A 1 104 ? 5.990 -2.335 6.845 1.00 93.44 104 GLN A CA 1
ATOM 780 C C . GLN A 1 104 ? 5.113 -3.511 6.407 1.00 93.44 104 GLN A C 1
ATOM 782 O O . GLN A 1 104 ? 5.532 -4.318 5.581 1.00 93.44 104 GLN A O 1
ATOM 787 N N . ALA A 1 105 ? 3.887 -3.619 6.927 1.00 94.12 105 ALA A N 1
ATOM 788 C CA . ALA A 1 105 ? 2.953 -4.656 6.496 1.00 94.12 105 ALA A CA 1
ATOM 789 C C . ALA A 1 105 ? 2.526 -4.456 5.031 1.00 94.12 105 ALA A C 1
ATOM 791 O O . ALA A 1 105 ? 2.399 -5.428 4.286 1.00 94.12 105 ALA A O 1
ATOM 792 N N . LYS A 1 106 ? 2.370 -3.199 4.597 1.00 92.19 106 LYS A N 1
ATOM 793 C CA . LYS A 1 106 ? 2.094 -2.845 3.199 1.00 92.19 106 LYS A CA 1
ATOM 794 C C . LYS A 1 106 ? 3.287 -3.149 2.296 1.00 92.19 106 LYS A C 1
ATOM 796 O O . LYS A 1 106 ? 3.104 -3.754 1.248 1.00 92.19 106 LYS A O 1
ATOM 801 N N . GLU A 1 107 ? 4.514 -2.841 2.715 1.00 92.25 107 GLU A N 1
ATOM 802 C CA . GLU A 1 107 ? 5.714 -3.271 1.981 1.00 92.25 107 GLU A CA 1
ATOM 803 C C . GLU A 1 107 ? 5.763 -4.796 1.836 1.00 92.25 107 GLU A C 1
ATOM 805 O O . GLU A 1 107 ? 5.981 -5.315 0.738 1.00 92.25 107 GLU A O 1
ATOM 810 N N . LYS A 1 108 ? 5.495 -5.515 2.932 1.00 94.50 108 LYS A N 1
ATOM 811 C CA . LYS A 1 108 ? 5.489 -6.977 2.954 1.00 94.50 108 LYS A CA 1
ATOM 812 C C . LYS A 1 108 ? 4.456 -7.565 1.992 1.00 94.50 108 LYS A C 1
ATOM 814 O O . LYS A 1 108 ? 4.792 -8.505 1.281 1.00 94.50 108 LYS A O 1
ATOM 819 N N . LEU A 1 109 ? 3.249 -6.994 1.917 1.00 93.00 109 LEU A N 1
ATOM 820 C CA . LEU A 1 109 ? 2.215 -7.411 0.961 1.00 93.00 109 LEU A CA 1
ATOM 821 C C . LEU A 1 109 ? 2.767 -7.465 -0.470 1.00 93.00 109 LEU A C 1
ATOM 823 O O . LEU A 1 109 ? 2.571 -8.456 -1.163 1.00 93.00 109 LEU A O 1
ATOM 827 N N . PHE A 1 110 ? 3.486 -6.435 -0.910 1.00 93.56 110 PHE A N 1
ATOM 828 C CA . PHE A 1 110 ? 4.022 -6.387 -2.271 1.00 93.56 110 PHE A CA 1
ATOM 829 C C . PHE A 1 110 ? 5.171 -7.373 -2.468 1.00 93.56 110 PHE A C 1
ATOM 831 O O . PHE A 1 110 ? 5.177 -8.122 -3.447 1.00 93.56 110 PHE A O 1
ATOM 838 N N . LEU A 1 111 ? 6.115 -7.414 -1.527 1.00 93.00 111 LEU A N 1
ATOM 839 C CA . LEU A 1 111 ? 7.253 -8.333 -1.593 1.00 93.00 111 LEU A CA 1
ATOM 840 C C . LEU A 1 111 ? 6.792 -9.799 -1.639 1.00 93.00 111 LEU A C 1
ATOM 842 O O . LEU A 1 111 ? 7.257 -10.568 -2.478 1.00 93.00 111 LEU A O 1
ATOM 846 N N . ASP A 1 112 ? 5.816 -10.164 -0.806 1.00 95.31 112 ASP A N 1
ATOM 847 C CA . ASP A 1 112 ? 5.234 -11.509 -0.768 1.00 95.31 112 ASP A CA 1
ATOM 848 C C . ASP A 1 112 ? 4.485 -11.868 -2.064 1.00 95.31 112 ASP A C 1
ATOM 850 O O . ASP A 1 112 ? 4.372 -13.043 -2.409 1.00 95.31 112 ASP A O 1
ATOM 854 N N . GLN A 1 113 ? 3.964 -10.873 -2.790 1.00 94.50 113 GLN A N 1
ATOM 855 C CA . GLN A 1 113 ? 3.252 -11.053 -4.060 1.00 94.50 113 GLN A CA 1
ATOM 856 C C . GLN A 1 113 ? 4.168 -10.963 -5.296 1.00 94.50 113 GLN A C 1
ATOM 858 O O . GLN A 1 113 ? 3.684 -10.864 -6.425 1.00 94.50 113 GLN A O 1
ATOM 863 N N . GLY A 1 114 ? 5.490 -11.029 -5.111 1.00 91.00 114 GLY A N 1
ATOM 864 C CA . GLY A 1 114 ? 6.464 -11.134 -6.203 1.00 91.00 114 GLY A CA 1
ATOM 865 C C . GLY A 1 114 ? 7.006 -9.801 -6.721 1.00 91.00 114 GLY A C 1
ATOM 866 O O . GLY A 1 114 ? 7.703 -9.783 -7.736 1.00 91.00 114 GLY A O 1
ATOM 867 N N . TRP A 1 115 ? 6.730 -8.687 -6.038 1.00 91.12 115 TRP A N 1
ATOM 868 C CA . TRP A 1 115 ? 7.360 -7.404 -6.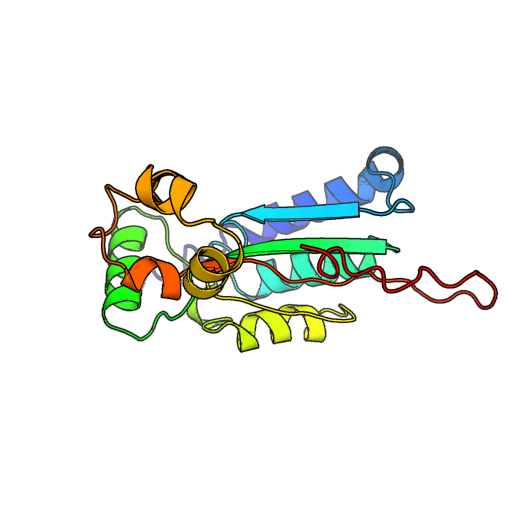353 1.00 91.12 115 TRP A CA 1
ATOM 869 C C . TRP A 1 115 ? 8.807 -7.369 -5.850 1.00 91.12 115 TRP A C 1
ATOM 871 O O . TRP A 1 115 ? 9.121 -7.855 -4.767 1.00 91.12 115 TRP A O 1
ATOM 881 N N . GLN A 1 116 ? 9.710 -6.766 -6.627 1.00 88.38 116 GLN A N 1
ATOM 882 C CA . GLN A 1 116 ? 11.151 -6.799 -6.330 1.00 88.38 116 GLN A CA 1
ATOM 883 C C . GLN A 1 116 ? 11.572 -5.850 -5.202 1.00 88.38 116 GLN A C 1
ATOM 885 O O . GLN A 1 116 ? 12.583 -6.078 -4.538 1.00 88.38 116 GLN A O 1
ATOM 890 N N . LYS A 1 117 ? 10.845 -4.747 -5.016 1.00 87.94 117 LYS A N 1
ATOM 891 C CA . LYS A 1 117 ? 11.070 -3.791 -3.930 1.00 87.94 117 LYS A CA 1
ATOM 892 C C . LYS A 1 117 ? 9.759 -3.087 -3.605 1.00 87.94 117 LYS A C 1
ATOM 894 O O . LYS A 1 117 ? 8.939 -2.842 -4.485 1.00 87.94 117 LYS A O 1
ATOM 899 N N . ALA A 1 118 ? 9.610 -2.757 -2.331 1.00 87.69 118 ALA A N 1
ATOM 900 C CA . ALA A 1 118 ? 8.547 -1.928 -1.805 1.00 87.69 118 ALA A CA 1
ATOM 901 C C . ALA A 1 118 ? 9.147 -0.933 -0.802 1.00 87.69 118 ALA A C 1
ATOM 903 O O . ALA A 1 118 ? 10.131 -1.253 -0.136 1.00 87.69 118 ALA A O 1
ATOM 904 N N . VAL A 1 119 ? 8.610 0.286 -0.756 1.00 87.00 119 VAL A N 1
ATOM 905 C CA . VAL A 1 119 ? 9.037 1.360 0.157 1.00 87.00 119 VAL A CA 1
ATOM 906 C C . VAL A 1 119 ? 7.805 2.170 0.502 1.00 87.00 119 VAL A C 1
ATOM 908 O O . VAL A 1 119 ? 7.212 2.670 -0.434 1.00 87.00 119 VAL A O 1
ATOM 911 N N . ALA A 1 120 ? 7.475 2.337 1.778 1.00 86.56 120 ALA A N 1
ATOM 912 C CA . ALA A 1 120 ? 6.224 2.925 2.250 1.00 86.56 120 ALA A CA 1
ATOM 913 C C . ALA A 1 120 ? 6.449 4.126 3.178 1.00 86.56 120 ALA A C 1
ATOM 915 O O . ALA A 1 120 ? 7.207 4.025 4.148 1.00 86.56 120 ALA A O 1
ATOM 916 N N . TRP A 1 121 ? 5.822 5.277 2.898 1.00 86.38 121 TRP A N 1
ATOM 917 C CA . TRP A 1 121 ? 5.953 6.501 3.706 1.00 86.38 121 TRP A CA 1
ATOM 918 C C . TRP A 1 121 ? 4.596 7.006 4.206 1.00 86.38 121 TRP A C 1
ATOM 920 O O . TRP A 1 121 ? 3.621 7.041 3.463 1.00 86.38 121 TRP A O 1
ATOM 930 N N . ASP A 1 122 ? 4.537 7.467 5.455 1.00 84.94 122 ASP A N 1
ATOM 931 C CA . ASP A 1 122 ? 3.358 8.186 5.940 1.00 84.94 122 ASP A CA 1
ATOM 932 C C . ASP A 1 122 ? 3.231 9.580 5.293 1.00 84.94 122 ASP A C 1
ATOM 934 O O . ASP A 1 122 ? 4.210 10.206 4.858 1.00 84.94 122 ASP A O 1
ATOM 938 N N . MET A 1 123 ? 1.999 10.085 5.240 1.00 80.94 123 MET A N 1
ATOM 939 C CA . MET A 1 123 ? 1.691 11.381 4.642 1.00 80.94 123 MET A CA 1
ATOM 940 C C . MET A 1 123 ? 2.348 12.557 5.365 1.00 80.94 123 MET A C 1
ATOM 942 O O . MET A 1 123 ? 2.583 13.592 4.741 1.00 80.94 123 MET A O 1
ATOM 946 N N . LEU A 1 124 ? 2.701 12.434 6.646 1.00 82.88 124 LEU A N 1
ATOM 947 C CA . LEU A 1 124 ? 3.412 13.493 7.355 1.00 82.88 124 LEU A CA 1
ATOM 948 C C . LEU A 1 124 ? 4.845 13.631 6.837 1.00 82.88 124 LEU A C 1
ATOM 950 O O . LEU A 1 124 ? 5.332 14.749 6.640 1.00 82.88 124 LEU A O 1
ATOM 954 N N . ARG A 1 125 ? 5.524 12.510 6.591 1.00 83.69 125 ARG A N 1
ATOM 955 C CA . ARG A 1 125 ? 6.856 12.476 5.990 1.00 83.69 125 ARG A CA 1
ATOM 956 C C . ARG A 1 125 ? 6.829 13.068 4.586 1.00 83.69 125 ARG A C 1
ATOM 958 O O . ARG A 1 125 ? 7.682 13.902 4.279 1.00 83.69 125 ARG A O 1
ATOM 965 N N . VAL A 1 126 ? 5.844 12.692 3.770 1.00 82.06 126 VAL A N 1
ATOM 966 C CA . VAL A 1 126 ? 5.639 13.256 2.423 1.00 82.06 126 VAL A CA 1
ATOM 967 C C . VAL A 1 126 ? 5.392 14.764 2.504 1.00 82.06 126 VAL A C 1
ATOM 969 O O . VAL A 1 126 ? 6.105 15.535 1.861 1.00 82.06 126 VAL A O 1
ATOM 972 N N . TYR A 1 127 ? 4.472 15.200 3.370 1.00 78.19 127 TYR A N 1
ATOM 973 C CA . TYR A 1 127 ? 4.147 16.612 3.598 1.00 78.19 127 TYR A CA 1
ATOM 974 C C . TYR A 1 127 ? 5.370 17.440 3.982 1.00 78.19 127 TYR A C 1
ATOM 976 O O . TYR A 1 127 ? 5.608 18.511 3.428 1.00 78.19 127 TYR A O 1
ATOM 984 N N . ARG A 1 128 ? 6.177 16.944 4.920 1.00 82.56 128 ARG A N 1
ATOM 985 C CA . ARG A 1 128 ? 7.365 17.661 5.394 1.00 82.56 128 ARG A CA 1
ATOM 986 C C . ARG A 1 128 ? 8.466 17.733 4.345 1.00 82.56 128 ARG A C 1
ATOM 988 O O . ARG A 1 128 ? 9.175 18.738 4.309 1.00 82.56 128 ARG A O 1
ATOM 995 N N . LYS A 1 129 ? 8.631 16.674 3.546 1.00 83.62 129 LYS A N 1
ATOM 996 C CA . LYS A 1 129 ? 9.756 16.544 2.618 1.00 83.62 129 LYS A CA 1
ATOM 997 C C . LYS A 1 129 ? 9.493 17.176 1.253 1.00 83.62 129 LYS A C 1
ATOM 999 O O . LYS A 1 129 ? 10.405 17.789 0.716 1.00 83.62 129 LYS A O 1
ATOM 1004 N N . PHE A 1 130 ? 8.291 17.023 0.701 1.00 81.81 130 PHE A N 1
ATOM 1005 C CA . PHE A 1 130 ? 8.017 17.385 -0.693 1.00 81.81 130 PHE A CA 1
ATOM 1006 C C . PHE A 1 130 ? 7.160 18.634 -0.866 1.00 81.81 130 PHE A C 1
ATOM 1008 O O . PHE A 1 130 ? 7.166 19.215 -1.946 1.00 81.81 130 PHE A O 1
ATOM 1015 N N . VAL A 1 131 ? 6.449 19.077 0.173 1.00 79.31 131 VAL A N 1
ATOM 1016 C CA . VAL A 1 131 ? 5.664 20.312 0.092 1.00 79.31 131 VAL A CA 1
ATOM 1017 C C . VAL A 1 131 ? 6.455 21.452 0.704 1.00 79.31 131 VAL A C 1
ATOM 1019 O O . VAL A 1 131 ? 6.840 21.425 1.878 1.00 79.31 131 VAL A O 1
ATOM 1022 N N . ASP A 1 132 ? 6.736 22.463 -0.110 1.00 83.06 132 ASP A N 1
ATOM 1023 C CA . ASP A 1 132 ? 7.500 23.632 0.305 1.00 83.06 132 ASP A CA 1
ATOM 1024 C C . ASP A 1 132 ? 6.724 24.510 1.304 1.00 83.06 132 ASP A C 1
ATOM 1026 O O . ASP A 1 132 ? 5.518 24.370 1.520 1.00 83.06 132 ASP A O 1
ATOM 1030 N N . ALA A 1 133 ? 7.428 25.427 1.967 1.00 79.81 133 ALA A N 1
ATOM 1031 C CA . ALA A 1 133 ? 6.831 26.272 2.999 1.00 79.81 133 ALA A CA 1
ATOM 1032 C C . ALA A 1 133 ? 5.751 27.235 2.465 1.00 79.81 133 ALA A C 1
ATOM 1034 O O . ALA A 1 133 ? 4.886 27.656 3.234 1.00 79.81 133 ALA A O 1
ATOM 1035 N N . ASN A 1 134 ? 5.785 27.602 1.181 1.00 81.31 134 ASN A N 1
ATOM 1036 C CA . ASN A 1 134 ? 4.782 28.476 0.578 1.00 81.31 134 ASN A CA 1
ATOM 1037 C C . ASN A 1 134 ? 3.475 27.715 0.356 1.00 81.31 134 ASN A C 1
ATOM 1039 O O . ASN A 1 134 ? 2.417 28.206 0.750 1.00 81.31 134 ASN A O 1
ATOM 1043 N N . GLU A 1 135 ? 3.547 26.490 -0.158 1.00 77.69 135 GLU A N 1
ATOM 1044 C CA . GLU A 1 135 ? 2.363 25.668 -0.402 1.00 77.69 135 GLU A CA 1
ATOM 1045 C C . GLU A 1 135 ? 1.747 25.133 0.901 1.00 77.69 135 GLU A C 1
ATOM 1047 O O . GLU A 1 135 ? 0.522 25.049 1.029 1.00 77.69 135 GLU A O 1
ATOM 1052 N N . ARG A 1 136 ? 2.571 24.914 1.939 1.00 74.38 136 ARG A N 1
ATOM 1053 C CA . ARG A 1 136 ? 2.087 24.673 3.312 1.00 74.38 136 ARG A CA 1
ATOM 1054 C C . ARG A 1 136 ? 1.284 25.851 3.861 1.00 74.38 136 ARG A C 1
ATOM 1056 O O . ARG A 1 136 ? 0.233 25.645 4.461 1.00 74.38 136 ARG A O 1
ATOM 1063 N N . ARG A 1 137 ? 1.758 27.086 3.650 1.00 73.31 137 ARG A N 1
ATOM 1064 C CA . ARG A 1 137 ? 1.064 28.311 4.092 1.00 73.31 137 ARG A CA 1
ATOM 1065 C C . ARG A 1 137 ? -0.235 28.560 3.329 1.00 73.31 137 ARG A C 1
ATOM 1067 O O . ARG A 1 137 ? -1.170 29.102 3.905 1.00 73.31 137 ARG A O 1
ATOM 1074 N N . ARG A 1 138 ? -0.310 28.132 2.067 1.00 69.75 138 ARG A N 1
ATOM 1075 C CA . ARG A 1 138 ? -1.521 28.208 1.235 1.00 69.75 138 ARG A CA 1
ATOM 1076 C C . ARG A 1 138 ? -2.624 27.224 1.643 1.00 69.75 138 ARG A C 1
ATOM 1078 O O . ARG A 1 138 ? -3.723 27.312 1.109 1.00 69.75 138 ARG A O 1
ATOM 1085 N N . GLY A 1 139 ? -2.355 26.289 2.560 1.00 58.22 139 GLY A N 1
ATOM 1086 C CA . GLY A 1 139 ? -3.339 25.303 3.024 1.00 58.22 139 GLY A CA 1
ATOM 1087 C C . GLY A 1 139 ? -3.742 24.267 1.964 1.00 58.22 139 GLY A C 1
ATOM 1088 O O . GLY A 1 139 ? -4.711 23.537 2.156 1.00 58.22 139 GLY A O 1
ATOM 1089 N N . CYS A 1 140 ? -3.007 24.173 0.851 1.00 47.78 140 CYS A N 1
ATOM 1090 C CA . CYS A 1 140 ? -3.409 23.375 -0.310 1.00 47.78 140 CYS A CA 1
ATOM 1091 C C . CYS A 1 140 ? -3.476 21.869 -0.005 1.00 47.78 140 CYS A C 1
ATOM 1093 O O . CYS A 1 140 ? -4.370 21.172 -0.480 1.00 47.78 140 CYS A O 1
ATOM 1095 N N . MET A 1 141 ? -2.603 21.369 0.875 1.00 47.75 141 MET A N 1
ATOM 1096 C CA . MET A 1 141 ? -2.590 19.942 1.206 1.00 47.75 141 MET A CA 1
ATOM 1097 C C . MET A 1 141 ? -3.660 19.519 2.209 1.00 47.75 141 MET A C 1
ATOM 1099 O O . MET A 1 141 ? -3.943 18.327 2.315 1.00 47.75 141 MET A O 1
ATOM 1103 N N . VAL A 1 142 ? -4.279 20.465 2.927 1.00 47.59 142 VAL A N 1
ATOM 1104 C CA . VAL A 1 142 ? -5.457 20.102 3.710 1.00 47.59 142 VAL A CA 1
ATOM 1105 C C . VAL A 1 142 ? -6.482 19.581 2.684 1.00 47.59 142 VAL A C 1
ATOM 1107 O O . VAL A 1 142 ? -6.885 18.434 2.767 1.00 47.59 142 VAL A O 1
ATOM 1110 N N . ASN A 1 143 ? -6.726 20.271 1.565 1.00 39.19 143 ASN A N 1
ATOM 1111 C CA . ASN A 1 143 ? -7.737 19.850 0.582 1.00 39.19 143 ASN A CA 1
ATOM 1112 C C . ASN A 1 143 ? -7.546 18.481 -0.116 1.00 39.19 143 ASN A C 1
ATOM 1114 O O . ASN A 1 143 ? -8.556 17.872 -0.472 1.00 39.19 143 ASN A O 1
ATOM 1118 N N . LEU A 1 144 ? -6.323 17.955 -0.280 1.00 41.25 144 LEU A N 1
ATOM 1119 C CA . LEU A 1 144 ? -6.114 16.685 -1.005 1.00 41.25 144 LEU A CA 1
ATOM 1120 C C . LEU A 1 144 ? -6.491 15.436 -0.178 1.00 41.25 144 LEU A C 1
ATOM 1122 O O . LEU A 1 144 ? -7.011 14.479 -0.737 1.00 41.25 144 LEU A O 1
ATOM 1126 N N . GLY A 1 145 ? -6.322 15.469 1.153 1.00 43.88 145 GLY A N 1
ATOM 1127 C CA . GLY A 1 145 ? -6.855 14.444 2.076 1.00 43.88 145 GLY A CA 1
ATOM 1128 C C . GLY A 1 145 ? -8.270 14.755 2.604 1.00 43.88 145 GLY A C 1
ATOM 1129 O O . GLY A 1 145 ? -8.917 13.927 3.245 1.00 43.88 145 GLY A O 1
ATOM 1130 N N . LEU A 1 146 ? -8.787 15.959 2.336 1.00 39.81 146 LEU A N 1
ATOM 1131 C CA . LEU A 1 146 ? -10.005 16.509 2.951 1.00 39.81 146 LEU A CA 1
ATOM 1132 C C . LEU A 1 146 ? -11.317 16.239 2.199 1.00 39.81 146 LEU A C 1
ATOM 1134 O O . LEU A 1 146 ? -12.356 16.760 2.622 1.00 39.81 146 LEU A O 1
ATOM 1138 N N . LYS A 1 147 ? -11.372 15.345 1.202 1.00 43.03 147 LYS A N 1
ATOM 1139 C CA . LYS A 1 147 ? -12.688 14.763 0.844 1.00 43.03 147 LYS A CA 1
ATOM 1140 C C . LYS A 1 147 ? -13.328 14.012 2.033 1.00 43.03 147 LYS A C 1
ATOM 1142 O O . LYS A 1 147 ? -14.524 13.744 2.013 1.00 43.03 147 LYS A O 1
ATOM 1147 N N . MET A 1 148 ? -12.572 13.775 3.113 1.00 46.25 148 MET A N 1
ATOM 1148 C CA . MET A 1 148 ? -13.032 13.232 4.396 1.00 46.25 148 MET A CA 1
ATOM 1149 C C . MET A 1 148 ? -13.279 14.278 5.511 1.00 46.25 148 MET A C 1
ATOM 1151 O O . MET A 1 148 ? -13.506 13.881 6.653 1.00 46.25 148 MET A O 1
ATOM 1155 N N . THR A 1 149 ? -13.291 15.592 5.230 1.00 41.12 149 THR A N 1
ATOM 1156 C CA . THR A 1 149 ? -13.594 16.671 6.219 1.00 41.12 149 THR A CA 1
ATOM 1157 C C . THR A 1 149 ? -14.870 16.440 7.019 1.00 41.12 149 THR A C 1
ATOM 1159 O O . THR A 1 149 ? -14.918 16.726 8.210 1.00 41.12 149 THR A O 1
ATOM 1162 N N . ASN A 1 150 ? -15.908 15.910 6.370 1.00 45.25 150 ASN A N 1
ATOM 1163 C CA . ASN A 1 150 ? -17.185 15.620 7.020 1.00 45.25 150 ASN A CA 1
ATOM 1164 C C . ASN A 1 150 ? -17.188 14.279 7.774 1.00 45.25 150 ASN A C 1
ATOM 1166 O O . ASN A 1 150 ? -18.223 13.904 8.320 1.00 45.25 150 ASN A O 1
ATOM 1170 N N . ILE A 1 151 ? -16.081 13.526 7.757 1.00 51.91 151 ILE A N 1
ATOM 1171 C CA . ILE A 1 151 ? -15.950 12.163 8.300 1.00 51.91 151 ILE A CA 1
ATOM 1172 C C . ILE A 1 151 ? -14.956 12.113 9.468 1.00 51.91 151 ILE A C 1
ATOM 1174 O O . ILE A 1 151 ? -15.121 11.274 10.347 1.00 51.91 151 ILE A O 1
ATOM 1178 N N . MET A 1 152 ? -13.953 12.996 9.533 1.00 52.06 152 MET A N 1
ATOM 1179 C CA . MET A 1 152 ? -12.933 12.995 10.593 1.00 52.06 152 MET A CA 1
ATOM 1180 C C . MET A 1 152 ? -12.593 14.408 11.093 1.00 52.06 152 MET A C 1
ATOM 1182 O O . MET A 1 152 ? -12.594 15.348 10.299 1.00 52.06 152 MET A O 1
ATOM 1186 N N . PRO A 1 153 ? -12.257 14.579 12.389 1.00 48.06 153 PRO A N 1
ATOM 1187 C CA . PRO A 1 153 ? -11.809 15.865 12.914 1.00 48.06 153 PRO A CA 1
ATOM 1188 C C . PRO A 1 153 ? -10.466 16.281 12.277 1.00 48.06 153 PRO A C 1
ATOM 1190 O O . PRO A 1 153 ? -9.568 15.439 12.150 1.00 48.06 153 PRO A O 1
ATOM 1193 N N . PRO A 1 154 ? -10.286 17.565 11.906 1.00 52.94 154 PRO A N 1
ATOM 1194 C CA . PRO A 1 154 ? -9.074 18.053 11.256 1.00 52.94 154 PRO A CA 1
ATOM 1195 C C . PRO A 1 154 ? -7.932 18.125 12.274 1.00 52.94 154 PRO A C 1
ATOM 1197 O O . PRO A 1 154 ? -7.721 19.139 12.935 1.00 52.94 154 PRO A O 1
ATOM 1200 N N . THR A 1 155 ? -7.196 17.029 12.428 1.00 57.50 155 THR A N 1
ATOM 1201 C CA . THR A 1 155 ? -6.025 16.964 13.309 1.00 57.50 155 THR A CA 1
ATOM 1202 C C . THR A 1 155 ? -4.777 16.603 12.504 1.00 57.50 155 THR A C 1
ATOM 1204 O O . THR A 1 155 ? -4.870 15.808 11.566 1.00 57.50 155 THR A O 1
ATOM 1207 N N . PRO A 1 156 ? -3.586 17.130 12.861 1.00 59.72 156 PRO A N 1
ATOM 1208 C CA . PRO A 1 156 ? -2.318 16.745 12.230 1.00 59.72 156 PRO A CA 1
ATOM 1209 C C . PRO A 1 156 ? -2.045 15.237 12.278 1.00 59.72 156 PRO A C 1
ATOM 1211 O O . PRO A 1 156 ? -1.298 14.723 11.448 1.00 59.72 156 PRO A O 1
ATOM 1214 N N . LEU A 1 157 ? -2.676 14.538 13.229 1.00 57.22 157 LEU A N 1
ATOM 1215 C CA . LEU A 1 157 ? -2.591 13.094 13.382 1.00 57.22 157 LEU A CA 1
ATOM 1216 C C . LEU A 1 157 ? -3.072 12.362 12.122 1.00 57.22 157 LEU A C 1
ATOM 1218 O O . LEU A 1 157 ? -2.450 11.385 11.742 1.00 57.22 157 LEU A O 1
ATOM 1222 N N . HIS A 1 158 ? -4.046 12.896 11.374 1.00 65.06 158 HIS A N 1
ATOM 1223 C CA . HIS A 1 158 ? -4.523 12.314 10.110 1.00 65.06 158 HIS A CA 1
ATOM 1224 C C . HIS A 1 158 ? -3.403 12.007 9.095 1.00 65.06 158 HIS A C 1
ATOM 1226 O O . HIS A 1 158 ? -3.480 11.011 8.373 1.00 65.06 158 HIS A O 1
ATOM 1232 N N . LEU A 1 159 ? -2.342 12.824 9.063 1.00 64.69 159 LEU A N 1
ATOM 1233 C CA . LEU A 1 159 ? -1.200 12.624 8.165 1.00 64.69 159 LEU A CA 1
ATOM 1234 C C . LEU A 1 159 ? -0.310 11.435 8.574 1.00 64.69 159 LEU A C 1
ATOM 1236 O O . LEU A 1 159 ? 0.460 10.952 7.754 1.00 64.69 159 LEU A O 1
ATOM 1240 N N . HIS A 1 160 ? -0.415 10.936 9.806 1.00 69.25 160 HIS A N 1
ATOM 1241 C CA . HIS A 1 160 ? 0.214 9.674 10.205 1.00 69.25 160 HIS A CA 1
ATOM 1242 C C . HIS A 1 160 ? -0.590 8.447 9.758 1.00 69.25 160 HIS A C 1
ATOM 1244 O O . HIS A 1 160 ? -0.023 7.373 9.621 1.00 69.25 160 HIS A O 1
ATOM 1250 N N . HIS A 1 161 ? -1.892 8.601 9.506 1.00 61.06 161 HIS A N 1
ATOM 1251 C CA . HIS A 1 161 ? -2.813 7.491 9.232 1.00 61.06 161 HIS A CA 1
ATOM 1252 C C . HIS A 1 161 ? -3.028 7.189 7.757 1.00 61.06 161 HIS A C 1
ATOM 1254 O O . HIS A 1 161 ? -3.810 6.304 7.433 1.00 61.06 161 HIS A O 1
ATOM 1260 N N . HIS A 1 162 ? -2.371 7.923 6.864 1.00 62.78 162 HIS A N 1
ATOM 1261 C CA . HIS A 1 162 ? -2.451 7.686 5.430 1.00 62.78 162 HIS A CA 1
ATOM 1262 C C . HIS A 1 162 ? -1.050 7.367 4.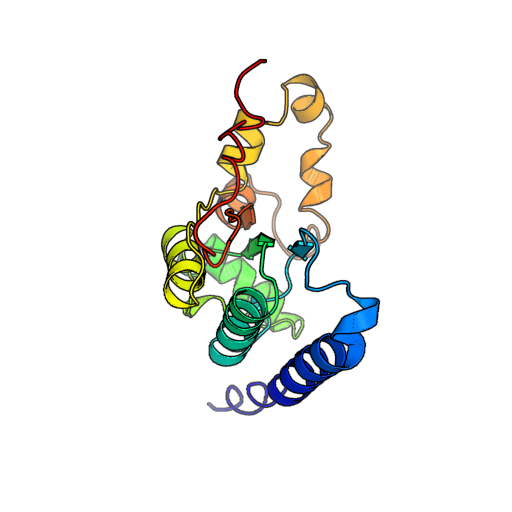921 1.00 62.78 162 HIS A C 1
ATOM 1264 O O . HIS A 1 162 ? -0.100 8.114 5.167 1.00 62.78 162 HIS A O 1
ATOM 1270 N N . LEU A 1 163 ? -0.933 6.236 4.238 1.00 57.25 163 LEU A N 1
ATOM 1271 C CA . LEU A 1 163 ? 0.240 5.822 3.489 1.00 57.25 163 LEU A CA 1
ATOM 1272 C C . LEU A 1 163 ? 0.224 6.507 2.126 1.00 57.25 163 LEU A C 1
ATOM 1274 O O . LEU A 1 163 ? -0.811 6.512 1.468 1.00 57.25 163 LEU A O 1
ATOM 1278 N N . HIS A 1 164 ? 1.381 6.972 1.666 1.00 56.91 164 HIS A N 1
ATOM 1279 C CA . HIS A 1 164 ? 1.629 7.268 0.262 1.00 56.91 164 HIS A CA 1
ATOM 1280 C C . HIS A 1 164 ? 2.927 6.588 -0.180 1.00 56.91 164 HIS A C 1
ATOM 1282 O O . HIS A 1 164 ? 3.977 6.760 0.444 1.00 56.91 164 HIS A O 1
ATOM 1288 N N . GLU A 1 165 ? 2.809 5.881 -1.306 1.00 48.56 165 GLU A N 1
ATOM 1289 C CA . GLU A 1 165 ? 3.874 5.355 -2.164 1.00 48.56 165 GLU A CA 1
ATOM 1290 C C . GLU A 1 165 ? 4.402 3.965 -1.774 1.00 48.56 165 GLU A C 1
ATOM 1292 O O . GLU A 1 165 ? 4.797 3.747 -0.641 1.00 48.56 165 GLU A O 1
ATOM 1297 N N . ILE A 1 166 ? 4.388 3.036 -2.742 1.00 47.81 166 ILE A N 1
ATOM 1298 C CA . ILE A 1 166 ? 5.173 1.794 -2.831 1.00 47.81 166 ILE A CA 1
ATOM 1299 C C . ILE A 1 166 ? 5.844 1.820 -4.209 1.00 47.81 166 ILE A C 1
ATOM 1301 O O . ILE A 1 166 ? 5.239 2.249 -5.187 1.00 47.81 166 ILE A O 1
ATOM 1305 N N . TYR A 1 167 ? 7.115 1.420 -4.312 1.00 50.00 167 TYR A N 1
ATOM 1306 C CA . TYR A 1 167 ? 7.840 1.430 -5.588 1.00 50.00 167 TYR A CA 1
ATOM 1307 C C . TYR A 1 167 ? 8.794 0.236 -5.700 1.00 50.00 167 TYR A C 1
ATOM 1309 O O . TYR A 1 167 ? 9.685 0.111 -4.852 1.00 50.00 167 TYR A O 1
ATOM 1317 N N . LYS A 1 168 ? 8.682 -0.557 -6.786 1.00 48.19 168 LYS A N 1
ATOM 1318 C CA . LYS A 1 168 ? 9.729 -0.690 -7.832 1.00 48.19 168 LYS A CA 1
ATOM 1319 C C . LYS A 1 168 ? 9.373 -1.652 -8.978 1.00 48.19 168 LYS A C 1
ATOM 1321 O O . LYS A 1 168 ? 8.880 -2.752 -8.755 1.00 48.19 168 LYS A O 1
ATOM 1326 N N . ALA A 1 169 ? 9.791 -1.215 -10.170 1.00 46.66 169 ALA A N 1
ATOM 1327 C CA . ALA A 1 169 ? 9.884 -1.916 -11.451 1.00 46.66 169 ALA A CA 1
ATOM 1328 C C . ALA A 1 169 ? 10.357 -3.381 -11.389 1.00 46.66 169 ALA A C 1
ATOM 1330 O O . ALA A 1 169 ? 11.401 -3.674 -10.807 1.00 46.66 169 ALA A O 1
ATOM 1331 N N . ALA A 1 170 ? 9.635 -4.259 -12.093 1.00 47.03 170 ALA A N 1
ATOM 1332 C CA . ALA A 1 170 ? 10.124 -5.554 -12.567 1.00 47.03 170 ALA A CA 1
ATOM 1333 C C . ALA A 1 170 ? 11.000 -5.386 -13.830 1.00 47.03 170 ALA A C 1
ATOM 1335 O O . ALA A 1 170 ? 10.816 -4.435 -14.593 1.00 47.03 170 ALA A O 1
ATOM 1336 N N . PRO A 1 171 ? 11.992 -6.276 -14.022 1.00 51.09 171 PRO A N 1
ATOM 1337 C CA . PRO A 1 171 ? 11.887 -7.152 -15.185 1.00 51.09 171 PRO A CA 1
ATOM 1338 C C . PRO A 1 171 ? 12.120 -8.626 -14.842 1.00 51.09 171 PRO A C 1
ATOM 1340 O O . PRO A 1 171 ? 12.952 -8.975 -13.997 1.00 51.09 171 PRO A O 1
ATOM 1343 N N . HIS A 1 172 ? 11.458 -9.504 -15.597 1.00 45.06 172 HIS A N 1
ATOM 1344 C CA . HIS A 1 172 ? 11.961 -10.851 -15.846 1.00 45.06 172 HIS A CA 1
ATOM 1345 C C . HIS A 1 172 ? 13.226 -10.699 -16.705 1.00 45.06 172 HIS A C 1
ATOM 1347 O O . HIS A 1 172 ? 13.158 -10.243 -17.846 1.00 45.06 172 HIS A O 1
ATOM 1353 N N . ARG A 1 173 ? 14.404 -11.033 -16.165 1.00 40.16 173 ARG A N 1
ATOM 1354 C CA . ARG A 1 173 ? 15.638 -11.063 -16.967 1.00 40.16 173 ARG A CA 1
ATOM 1355 C C . ARG A 1 173 ? 15.449 -12.032 -18.142 1.00 40.16 173 ARG A C 1
ATOM 1357 O O . ARG A 1 173 ? 15.309 -13.230 -17.907 1.00 40.16 173 ARG A O 1
ATOM 1364 N N . ARG A 1 174 ? 15.565 -11.551 -19.383 1.00 42.44 174 ARG A N 1
ATOM 1365 C CA . ARG A 1 174 ? 16.294 -12.302 -20.415 1.00 42.44 174 ARG A CA 1
ATOM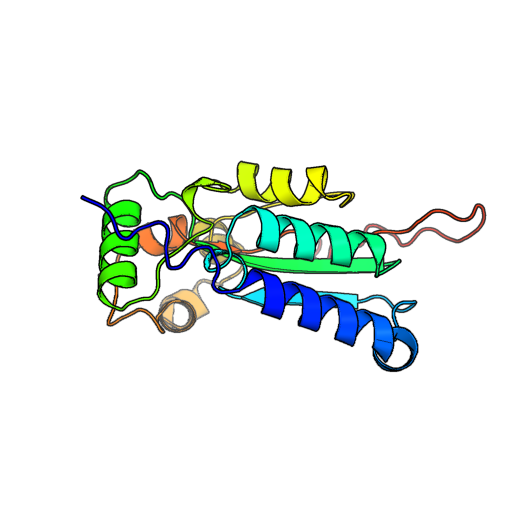 1366 C C . ARG A 1 174 ? 17.734 -11.804 -20.395 1.00 42.44 174 ARG A C 1
ATOM 1368 O O . ARG A 1 174 ? 17.989 -10.610 -20.261 1.00 42.44 174 ARG A O 1
ATOM 1375 N N . SER A 1 175 ? 18.677 -12.733 -20.438 1.00 34.66 175 SER A N 1
ATOM 1376 C CA . SER A 1 175 ? 20.108 -12.455 -20.520 1.00 34.66 175 SER A CA 1
ATOM 1377 C C . SER A 1 175 ? 20.409 -11.602 -21.758 1.00 34.66 175 SER A C 1
ATOM 1379 O O . SER A 1 175 ? 20.314 -12.126 -22.864 1.00 34.66 175 SER A O 1
ATOM 1381 N N . GLY A 1 176 ? 20.768 -10.321 -21.594 1.00 42.59 176 GLY A N 1
ATOM 1382 C CA . GLY A 1 176 ? 21.378 -9.556 -22.691 1.00 42.59 176 GLY A CA 1
ATOM 1383 C C . GLY A 1 176 ? 21.154 -8.042 -22.769 1.00 42.59 176 GLY A C 1
ATOM 1384 O O . GLY A 1 176 ? 21.932 -7.403 -23.465 1.00 42.59 176 GLY A O 1
ATOM 1385 N N . GLU A 1 177 ? 20.175 -7.436 -22.090 1.00 36.44 177 GLU A N 1
ATOM 1386 C CA . GLU A 1 177 ? 19.832 -6.019 -22.347 1.00 36.44 177 GLU A CA 1
ATOM 1387 C C . GLU A 1 177 ? 20.221 -5.017 -21.251 1.00 36.44 177 GLU A C 1
ATOM 1389 O O . GLU A 1 177 ? 20.327 -5.333 -20.064 1.00 36.44 177 GLU A O 1
ATOM 1394 N N . ALA A 1 178 ? 20.505 -3.796 -21.715 1.00 36.44 178 ALA A N 1
ATOM 1395 C CA . ALA A 1 178 ? 21.247 -2.746 -21.036 1.00 36.44 178 ALA A CA 1
ATOM 1396 C C . ALA A 1 178 ? 20.584 -2.195 -19.760 1.00 36.44 178 ALA A C 1
ATOM 1398 O O . ALA A 1 178 ? 19.369 -2.139 -19.593 1.00 36.44 178 ALA A O 1
ATOM 1399 N N . ARG A 1 179 ? 21.457 -1.742 -18.857 1.00 35.94 179 ARG A N 1
ATOM 1400 C CA . ARG A 1 179 ? 21.180 -1.183 -17.532 1.00 35.94 179 ARG A CA 1
ATOM 1401 C C . ARG A 1 179 ? 20.283 0.065 -17.642 1.00 35.94 179 ARG A C 1
ATOM 1403 O O . ARG A 1 179 ? 20.776 1.126 -18.011 1.00 35.94 179 ARG A O 1
ATOM 1410 N N . VAL A 1 180 ? 19.006 -0.026 -17.251 1.00 41.12 180 VAL A N 1
ATOM 1411 C CA . VAL A 1 180 ? 18.250 1.169 -16.834 1.00 41.12 180 VAL A CA 1
ATOM 1412 C C . VAL A 1 180 ? 18.942 1.667 -15.572 1.00 41.12 180 VAL A C 1
ATOM 1414 O O . VAL A 1 180 ? 18.935 0.997 -14.540 1.00 41.12 180 VAL A O 1
ATOM 1417 N N . THR A 1 181 ? 19.663 2.775 -15.689 1.00 31.94 181 THR A N 1
ATOM 1418 C CA . THR A 1 181 ? 20.359 3.393 -14.565 1.00 31.94 181 THR A CA 1
ATOM 1419 C C . THR A 1 181 ? 19.357 3.735 -13.471 1.00 31.94 181 THR A C 1
ATOM 1421 O O . THR A 1 181 ? 18.259 4.206 -13.767 1.00 31.94 181 THR A O 1
ATOM 1424 N N . ASP A 1 182 ? 19.753 3.521 -12.213 1.00 36.00 182 ASP A N 1
ATOM 1425 C CA . ASP A 1 182 ? 19.088 4.010 -11.001 1.00 36.00 182 ASP A CA 1
ATOM 1426 C C . ASP A 1 182 ? 19.083 5.556 -10.965 1.00 36.00 182 ASP A C 1
ATOM 1428 O O . ASP A 1 182 ? 19.608 6.191 -10.050 1.00 36.00 182 ASP A O 1
ATOM 1432 N N . THR A 1 183 ? 18.491 6.204 -11.967 1.00 32.47 183 THR A N 1
ATOM 1433 C CA . THR A 1 183 ? 18.127 7.617 -11.914 1.00 32.47 183 THR A CA 1
ATOM 1434 C C . THR A 1 183 ? 16.883 7.723 -11.054 1.00 32.47 183 THR A C 1
ATOM 1436 O O . THR A 1 183 ? 15.750 7.838 -11.508 1.00 32.47 183 THR A O 1
ATOM 1439 N N . CYS A 1 184 ? 17.142 7.636 -9.755 1.00 34.47 184 CYS A N 1
ATOM 1440 C CA . CYS A 1 184 ? 16.341 8.258 -8.731 1.00 34.47 184 CYS A CA 1
ATOM 1441 C C . CYS A 1 184 ? 16.024 9.688 -9.197 1.00 34.47 184 CYS A C 1
ATOM 1443 O O . CYS A 1 184 ? 16.927 10.516 -9.307 1.00 34.47 184 CYS A O 1
ATOM 1445 N N . LEU A 1 185 ? 14.748 10.001 -9.424 1.00 37.31 185 LEU A N 1
ATOM 1446 C CA . LEU A 1 185 ? 14.248 11.373 -9.597 1.00 37.31 185 LEU A CA 1
ATOM 1447 C C . LEU A 1 185 ? 14.446 12.243 -8.331 1.00 37.31 185 LEU A C 1
ATOM 1449 O O . LEU A 1 185 ? 13.932 13.348 -8.249 1.00 37.31 185 LEU A O 1
ATOM 1453 N N . CYS A 1 186 ? 15.213 11.766 -7.343 1.00 36.31 186 CYS A N 1
ATOM 1454 C CA . CYS A 1 186 ? 15.425 12.398 -6.046 1.00 36.31 186 CYS A CA 1
ATOM 1455 C C . CYS A 1 186 ? 16.896 12.788 -5.787 1.00 36.31 186 CYS A C 1
ATOM 1457 O O . CYS A 1 186 ? 17.315 12.851 -4.633 1.00 36.31 186 CYS A O 1
ATOM 1459 N N . SER A 1 187 ? 17.675 13.054 -6.841 1.00 34.47 187 SER A N 1
ATOM 1460 C CA . SER A 1 187 ? 19.023 13.633 -6.733 1.00 34.47 187 SER A CA 1
ATOM 1461 C C . SER A 1 187 ? 19.178 14.822 -7.679 1.00 34.47 187 SER A C 1
ATOM 1463 O O . SER A 1 187 ? 19.819 14.696 -8.720 1.00 34.47 187 SER A O 1
ATOM 1465 N N . LYS A 1 188 ? 18.559 15.954 -7.320 1.00 32.41 188 LYS A N 1
ATOM 1466 C CA . LYS A 1 188 ? 19.014 17.344 -7.538 1.00 32.41 188 LYS A CA 1
ATOM 1467 C C . LYS A 1 188 ? 17.855 18.291 -7.211 1.00 32.41 188 LYS A C 1
ATOM 1469 O O . LYS A 1 188 ? 16.854 18.289 -7.920 1.00 32.41 188 LYS A O 1
ATOM 1474 N N . GLY A 1 189 ? 18.019 19.075 -6.148 1.00 31.52 189 GLY A N 1
ATOM 1475 C CA . GLY A 1 189 ? 17.060 20.067 -5.662 1.00 31.52 189 GLY A CA 1
ATOM 1476 C C . GLY A 1 189 ? 17.102 20.148 -4.154 1.00 31.52 189 GLY A C 1
ATOM 1477 O O . GLY A 1 189 ? 16.324 19.398 -3.531 1.00 31.52 189 GLY A O 1
#

Sequence (189 aa):
MANSVADSRSNRAAVQATNDDASARSSDVGISLPTFIIAECVLIYLDPDSSRSIVGWASKTFSTAIFFLYEQIHPDDAFGQQMIRNLESRGCALLGIDATPTLQAKEKLFLDQGWQKAVAWDMLRVYRKFVDANERRRGCMVNLGLKMTNIMPPTPLHLHHHLHEIYKAAPHRRSGEARVTDTCLCSKG